Protein AF-A0A2V9G562-F1 (afdb_monomer)

Mean predicted aligned error: 8.91 Å

Radius of gyration: 19.76 Å; Cα contacts (8 Å, |Δi|>4): 258; chains: 1; bounding box: 47×53×52 Å

Foldseek 3Di:
DPDPQDDAQCPPPDPVRVVVCVVVVNDQVVCCVVPVDPCVCPPPWDWDFDDCVLLVDTDIQTQAQDPQPDGGPDQLLRSLVRDSADPLLSVLVNCQAPPADALPPPDDLLVVLVVQLPFFLLCCCCPRVNGDNSNQVVQQCVCCVPPVGGSRPHGSNLCVLSVHTNCNNNPRQFAADPRHDSNSNSSRHPDDDDGDGGDDDDDDDDDDDD

Nearest PDB structures (foldseek):
  7d9j-assembly1_A  TM=7.977E-01  e=1.331E-12  Pseudomonas aeruginosa PAO1
  7d9i-assembly2_B  TM=7.876E-01  e=1.678E-12  Pseudomonas aeruginosa PAO1
  7d9h-assembly2_B  TM=7.793E-01  e=2.667E-12  Pseudomonas aeruginosa PAO1
  7d9j-assembly2_B  TM=7.813E-01  e=5.342E-12  Pseudomonas aeruginosa PAO1
  7d9h-assembly1_A  TM=7.958E-01  e=2.023E-11  Pseudomonas aeruginosa PAO1

Structure (mmCIF, N/CA/C/O backbone):
data_AF-A0A2V9G562-F1
#
_entry.id   AF-A0A2V9G562-F1
#
loop_
_atom_site.group_PDB
_atom_site.id
_atom_site.type_symbol
_atom_site.label_atom_id
_atom_site.label_alt_id
_atom_site.label_comp_id
_atom_site.label_asym_id
_atom_site.label_entity_id
_atom_site.label_seq_id
_atom_site.pdbx_PDB_ins_code
_atom_site.Cartn_x
_atom_site.Cartn_y
_atom_site.Cartn_z
_atom_site.occupancy
_atom_site.B_iso_or_equiv
_atom_site.auth_seq_id
_atom_site.auth_comp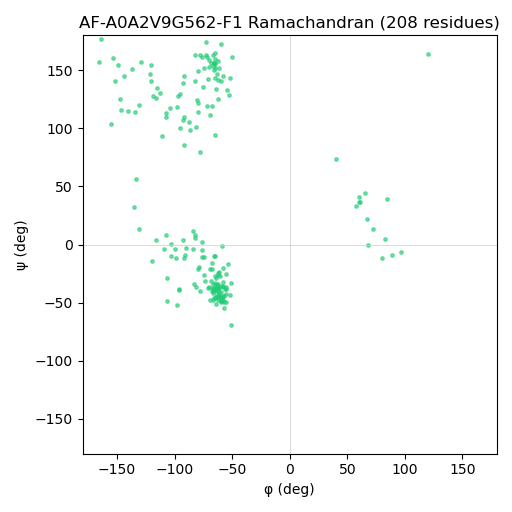_id
_atom_site.auth_asym_id
_atom_site.auth_atom_id
_atom_site.pdbx_PDB_model_num
ATOM 1 N N . ASN A 1 1 ? 10.091 -19.263 -5.115 1.00 38.28 1 ASN A N 1
ATOM 2 C CA . ASN A 1 1 ? 10.859 -18.224 -5.839 1.00 38.28 1 ASN A CA 1
ATOM 3 C C . ASN A 1 1 ? 12.327 -18.354 -5.464 1.00 38.28 1 ASN A C 1
ATOM 5 O O . ASN A 1 1 ? 12.658 -18.067 -4.327 1.00 38.28 1 ASN A O 1
ATOM 9 N N . GLY A 1 2 ? 13.173 -18.887 -6.352 1.00 25.38 2 GLY A N 1
ATOM 10 C CA . GLY A 1 2 ? 14.584 -19.209 -6.059 1.00 25.38 2 GLY A CA 1
ATOM 11 C C . GLY A 1 2 ? 15.556 -18.774 -7.162 1.00 25.38 2 GLY A C 1
ATOM 12 O O . GLY A 1 2 ? 16.533 -19.464 -7.423 1.00 25.38 2 GLY A O 1
ATOM 13 N N . GLY A 1 3 ? 15.250 -17.673 -7.852 1.00 38.25 3 GLY A N 1
ATOM 14 C CA . GLY A 1 3 ? 16.070 -17.068 -8.906 1.00 38.25 3 GLY A CA 1
ATOM 15 C C . GLY A 1 3 ? 15.621 -15.628 -9.181 1.00 38.25 3 GLY A C 1
ATOM 16 O O . GLY A 1 3 ? 14.649 -15.178 -8.573 1.00 38.25 3 GLY A O 1
ATOM 17 N N . THR A 1 4 ? 16.310 -14.916 -10.079 1.00 45.06 4 THR A N 1
ATOM 18 C CA . THR A 1 4 ? 15.956 -13.553 -10.514 1.00 45.06 4 THR A CA 1
ATOM 19 C C . THR A 1 4 ? 14.614 -13.580 -11.250 1.00 45.06 4 THR A C 1
ATOM 21 O O . THR A 1 4 ? 14.555 -13.889 -12.436 1.00 45.06 4 THR A O 1
ATOM 24 N N . VAL A 1 5 ? 13.522 -13.327 -10.522 1.00 51.00 5 VAL A N 1
ATOM 25 C CA . VAL A 1 5 ? 12.148 -13.315 -11.059 1.00 51.00 5 VAL A CA 1
ATOM 26 C C . VAL A 1 5 ? 11.930 -12.127 -12.000 1.00 51.00 5 VAL A C 1
ATOM 28 O O . VAL A 1 5 ? 11.048 -12.175 -12.847 1.00 51.00 5 VAL A O 1
ATOM 31 N N . SER A 1 6 ? 12.740 -11.075 -11.909 1.00 59.84 6 SER A N 1
ATOM 32 C CA . SER A 1 6 ? 12.606 -9.898 -12.762 1.00 59.84 6 SER A CA 1
ATOM 33 C C . SER A 1 6 ? 13.845 -9.007 -12.700 1.00 59.84 6 SER A C 1
ATOM 35 O O . SER A 1 6 ? 14.595 -9.033 -11.724 1.00 59.84 6 SER A O 1
ATOM 37 N N . ILE A 1 7 ? 14.057 -8.202 -13.744 1.00 67.06 7 ILE A N 1
ATOM 38 C CA . ILE A 1 7 ? 14.819 -6.957 -13.611 1.00 67.06 7 ILE A CA 1
ATOM 39 C C . ILE A 1 7 ? 13.827 -5.958 -13.025 1.00 67.06 7 ILE A C 1
ATOM 41 O O . ILE A 1 7 ? 12.805 -5.662 -13.637 1.00 67.06 7 ILE A O 1
ATOM 45 N N . GLU A 1 8 ? 14.046 -5.497 -11.805 1.00 64.69 8 GLU A N 1
ATOM 46 C CA . GLU A 1 8 ? 13.077 -4.634 -11.140 1.00 64.69 8 GLU A CA 1
ATOM 47 C C . GLU A 1 8 ? 13.440 -3.166 -11.336 1.00 64.69 8 GLU A C 1
ATOM 49 O O . GLU A 1 8 ? 14.578 -2.782 -11.067 1.00 64.69 8 GLU A O 1
ATOM 54 N N . SER A 1 9 ? 12.465 -2.361 -11.780 1.00 61.50 9 SER A N 1
ATOM 55 C CA . SER A 1 9 ? 12.556 -0.901 -11.895 1.00 61.50 9 SER A CA 1
ATOM 56 C C . SER A 1 9 ? 13.924 -0.428 -12.419 1.00 61.50 9 SER A C 1
ATOM 58 O O . SER A 1 9 ? 14.694 0.098 -11.628 1.00 61.50 9 SER A O 1
ATOM 60 N N . PRO A 1 10 ? 14.260 -0.593 -13.715 1.00 56.59 10 PRO A N 1
ATOM 61 C CA . PRO A 1 10 ? 15.528 -0.167 -14.310 1.00 56.59 10 PRO A CA 1
ATOM 62 C C . PRO A 1 10 ? 15.618 1.352 -14.506 1.00 56.59 10 PRO A C 1
ATOM 64 O O . PRO A 1 10 ? 16.685 1.893 -14.789 1.00 56.59 10 PRO A O 1
ATOM 67 N N . PHE A 1 11 ? 14.507 2.072 -14.334 1.00 61.25 11 PHE A N 1
ATOM 68 C CA . PHE A 1 11 ? 14.451 3.525 -14.491 1.00 61.25 11 PHE A CA 1
ATOM 69 C C . PHE A 1 11 ? 15.441 4.310 -13.595 1.00 61.25 11 PHE A C 1
ATOM 71 O O . PHE A 1 11 ? 16.141 5.174 -14.122 1.00 61.25 11 PHE A O 1
ATOM 78 N N . PRO A 1 12 ? 15.612 4.012 -12.291 1.00 63.25 12 PRO A N 1
ATOM 79 C CA . PRO A 1 12 ? 16.622 4.626 -11.442 1.00 63.25 12 PRO A CA 1
ATOM 80 C C . PRO A 1 12 ? 18.016 3.981 -11.575 1.00 63.25 12 PRO A C 1
ATOM 82 O O . PRO A 1 12 ? 18.893 4.304 -10.776 1.00 63.25 12 PRO A O 1
ATOM 85 N N . TYR A 1 13 ? 18.257 3.069 -12.530 1.00 72.75 13 TYR A N 1
ATOM 86 C CA . TYR A 1 13 ? 19.595 2.491 -12.708 1.00 72.75 13 TYR A CA 1
ATOM 87 C C . TYR A 1 13 ? 20.580 3.569 -13.154 1.00 72.75 13 TYR A C 1
ATOM 89 O O . TYR A 1 13 ? 20.237 4.461 -13.935 1.00 72.75 13 TYR A O 1
ATOM 97 N N . SER A 1 14 ? 21.815 3.468 -12.666 1.00 76.50 14 SER A N 1
ATOM 98 C CA . SER A 1 14 ? 22.897 4.340 -13.108 1.00 76.50 14 SER A CA 1
ATOM 99 C C . SER A 1 14 ? 23.219 4.107 -14.589 1.00 76.50 14 SER A C 1
ATOM 101 O O . SER A 1 14 ? 22.816 3.098 -15.180 1.00 76.50 14 SER A O 1
ATOM 103 N N . ALA A 1 15 ? 23.958 5.035 -15.202 1.00 79.25 15 ALA A N 1
ATOM 104 C CA . ALA A 1 15 ? 24.380 4.898 -16.594 1.00 79.25 15 ALA A CA 1
ATOM 105 C C . ALA A 1 15 ? 25.193 3.610 -16.813 1.00 79.25 15 ALA A C 1
ATOM 107 O O . ALA A 1 15 ? 25.011 2.928 -17.817 1.00 79.25 15 ALA A O 1
ATOM 108 N N . GLU A 1 16 ? 26.017 3.237 -15.836 1.00 82.69 16 GLU A N 1
ATOM 109 C CA . GLU A 1 16 ? 26.844 2.031 -15.845 1.00 82.69 16 GLU A CA 1
ATOM 110 C C . GLU A 1 16 ? 25.983 0.764 -15.803 1.00 82.69 16 GLU A C 1
ATOM 112 O O . GLU A 1 16 ? 26.167 -0.139 -16.616 1.00 82.69 16 GLU A O 1
ATOM 117 N N . ALA A 1 17 ? 24.996 0.708 -14.901 1.00 79.69 17 ALA A N 1
ATOM 118 C CA . ALA A 1 17 ? 24.098 -0.439 -14.790 1.00 79.69 17 ALA A CA 1
ATOM 119 C C . ALA A 1 17 ? 23.226 -0.614 -16.046 1.00 79.69 17 ALA A C 1
ATOM 121 O O . ALA A 1 17 ? 23.029 -1.740 -16.502 1.00 79.69 17 ALA A O 1
ATOM 122 N N . ARG A 1 18 ? 22.747 0.483 -16.652 1.00 77.12 18 ARG A N 1
ATOM 123 C CA . ARG A 1 18 ? 22.041 0.422 -17.946 1.00 77.12 18 ARG A CA 1
ATOM 124 C C . ARG A 1 18 ? 22.968 0.006 -19.088 1.00 77.12 18 ARG A C 1
ATOM 126 O O . ARG A 1 18 ? 22.558 -0.784 -19.930 1.00 77.12 18 ARG A O 1
ATOM 133 N N . GLY A 1 19 ? 24.205 0.505 -19.103 1.00 81.31 19 GLY A N 1
ATOM 134 C CA . GLY A 1 19 ? 25.219 0.129 -20.088 1.00 81.31 19 GLY A CA 1
ATOM 135 C C . GLY A 1 19 ? 25.493 -1.373 -20.083 1.00 81.31 19 GLY A C 1
ATOM 136 O O . GLY A 1 19 ? 25.478 -1.995 -21.142 1.00 81.31 19 GLY A O 1
ATOM 137 N N . LEU A 1 20 ? 25.624 -1.967 -18.893 1.00 85.06 20 LEU A N 1
ATOM 138 C CA . LEU A 1 20 ? 25.820 -3.408 -18.740 1.00 85.06 20 LEU A CA 1
ATOM 139 C C . LEU A 1 20 ? 24.640 -4.225 -19.289 1.00 85.06 20 LEU A C 1
ATOM 141 O O . LEU A 1 20 ? 24.858 -5.240 -19.946 1.00 85.06 20 LEU A O 1
ATOM 145 N N . LEU A 1 21 ? 23.393 -3.797 -19.056 1.00 82.88 21 LEU A N 1
ATOM 146 C CA . LEU A 1 21 ? 22.224 -4.477 -19.632 1.00 82.88 21 LEU A CA 1
ATOM 147 C C . LEU A 1 21 ? 22.278 -4.474 -21.165 1.00 82.88 21 LEU A C 1
ATOM 149 O O . LEU A 1 21 ? 22.102 -5.523 -21.782 1.00 82.88 21 LEU A O 1
ATOM 153 N N . THR A 1 22 ? 22.584 -3.321 -21.764 1.00 80.81 22 THR A N 1
ATOM 154 C CA . THR A 1 22 ? 22.720 -3.177 -23.219 1.00 80.81 22 THR A CA 1
ATOM 155 C C . THR A 1 22 ? 23.848 -4.047 -23.776 1.00 80.81 22 THR A C 1
ATOM 157 O O . THR A 1 22 ? 23.650 -4.724 -24.781 1.00 80.81 22 THR A O 1
ATOM 160 N N . GLU A 1 23 ? 25.013 -4.077 -23.121 1.00 86.56 23 GLU A N 1
ATOM 161 C CA . GLU A 1 23 ? 26.162 -4.896 -23.536 1.00 86.56 23 GLU A CA 1
ATOM 162 C C . GLU A 1 23 ? 25.844 -6.397 -23.504 1.00 86.56 23 GLU A C 1
ATOM 164 O O . GLU A 1 23 ? 26.234 -7.144 -24.401 1.00 86.56 23 GLU A O 1
ATOM 169 N N . LEU A 1 24 ? 25.061 -6.835 -22.516 1.00 87.50 24 LEU A N 1
ATOM 170 C CA . LEU A 1 24 ? 24.577 -8.212 -22.413 1.00 87.50 24 LEU A CA 1
ATOM 171 C C . LEU A 1 24 ? 23.426 -8.531 -23.388 1.00 87.50 24 LEU A C 1
ATOM 173 O O . LEU A 1 24 ? 22.901 -9.646 -23.365 1.00 87.50 24 LEU A O 1
ATOM 177 N N . GLY A 1 25 ? 23.013 -7.577 -24.231 1.00 83.94 25 GLY A N 1
ATOM 178 C CA . GLY A 1 25 ? 21.888 -7.729 -25.156 1.00 83.94 25 GLY A CA 1
ATOM 179 C C . GLY A 1 25 ? 20.535 -7.852 -24.450 1.00 83.94 25 GLY A C 1
ATOM 180 O O . GLY A 1 25 ? 19.587 -8.411 -25.005 1.00 83.94 25 GLY A O 1
ATOM 181 N N . ILE A 1 26 ? 20.444 -7.377 -23.206 1.00 80.56 26 ILE A N 1
ATOM 182 C CA . ILE A 1 26 ? 19.215 -7.376 -22.424 1.00 80.56 26 ILE A CA 1
ATOM 183 C C . ILE A 1 26 ? 18.462 -6.092 -22.751 1.00 80.56 26 ILE A C 1
ATOM 185 O O . ILE A 1 26 ? 18.812 -5.009 -22.289 1.00 80.56 26 ILE A O 1
ATOM 189 N N . GLU A 1 27 ? 17.396 -6.237 -23.532 1.00 77.25 27 GLU A N 1
ATOM 190 C CA . GLU A 1 27 ? 16.493 -5.153 -23.912 1.00 77.25 27 GLU A CA 1
ATOM 191 C C . GLU A 1 27 ? 15.134 -5.376 -23.233 1.00 77.25 27 GLU A C 1
ATOM 193 O O . GLU A 1 27 ? 14.297 -6.118 -23.759 1.00 77.25 27 GLU A O 1
ATOM 198 N N . PRO A 1 28 ? 14.891 -4.780 -22.051 1.00 71.69 28 PRO A N 1
ATOM 199 C CA . PRO A 1 28 ? 13.768 -5.186 -21.214 1.00 71.69 28 PRO A CA 1
ATOM 200 C C . PRO A 1 28 ? 12.391 -4.953 -21.868 1.00 71.69 28 PRO A C 1
ATOM 202 O O . PRO A 1 28 ? 11.516 -5.807 -21.748 1.00 71.69 28 PRO A O 1
ATOM 205 N N . ALA A 1 29 ? 12.230 -3.877 -22.650 1.00 71.00 29 ALA A N 1
ATOM 206 C CA . ALA A 1 29 ? 11.000 -3.599 -23.404 1.00 71.00 29 ALA A CA 1
ATOM 207 C C . ALA A 1 29 ? 10.697 -4.663 -24.480 1.00 71.00 29 ALA A C 1
ATOM 209 O O . ALA A 1 29 ? 9.557 -5.096 -24.633 1.00 71.00 29 ALA A O 1
ATOM 210 N N . LYS A 1 30 ? 11.720 -5.158 -25.194 1.00 74.62 30 LYS A N 1
ATOM 211 C CA . LYS A 1 30 ? 11.543 -6.245 -26.177 1.00 74.62 30 LYS A CA 1
ATOM 212 C C . LYS A 1 30 ? 11.198 -7.573 -25.509 1.00 74.62 30 LYS A C 1
ATOM 214 O O . LYS A 1 30 ? 10.531 -8.418 -26.102 1.00 74.62 30 LYS A O 1
ATOM 219 N N . PHE A 1 31 ? 11.691 -7.795 -24.292 1.00 74.12 31 PHE A N 1
ATOM 220 C CA . PHE A 1 31 ? 11.357 -8.993 -23.530 1.00 74.12 31 PHE A CA 1
ATOM 221 C C . PHE A 1 31 ? 9.908 -8.966 -23.040 1.00 74.12 31 PHE A C 1
ATOM 223 O O . PHE A 1 31 ? 9.270 -10.013 -23.079 1.00 74.12 31 PHE A O 1
ATOM 230 N N . GLU A 1 32 ? 9.385 -7.803 -22.645 1.00 68.12 32 GLU A N 1
ATOM 231 C CA . GLU A 1 32 ? 7.964 -7.624 -22.313 1.00 68.12 32 GLU A CA 1
ATOM 232 C C . GLU A 1 32 ? 7.078 -8.015 -23.500 1.00 68.12 32 GLU A C 1
ATOM 234 O O . GLU A 1 32 ? 6.284 -8.944 -23.385 1.00 68.12 32 GLU A O 1
ATOM 239 N N . GLU A 1 33 ? 7.303 -7.425 -24.679 1.00 73.19 33 GLU A N 1
ATOM 240 C CA . GLU A 1 33 ? 6.521 -7.741 -25.885 1.00 73.19 33 GLU A CA 1
ATOM 241 C C . GLU A 1 33 ? 6.541 -9.240 -26.231 1.00 73.19 33 GLU A C 1
ATOM 243 O O . GLU A 1 33 ? 5.541 -9.812 -26.671 1.00 73.19 33 GLU A O 1
ATOM 248 N N . LYS A 1 34 ? 7.689 -9.895 -26.035 1.00 78.88 34 LYS A N 1
ATOM 249 C CA . LYS A 1 34 ? 7.886 -11.289 -26.436 1.00 78.88 34 LYS A CA 1
ATOM 250 C C . LYS A 1 34 ? 7.367 -12.309 -25.422 1.00 78.88 34 LYS A C 1
ATOM 252 O O . LYS A 1 34 ? 6.971 -13.401 -25.833 1.00 78.88 34 LYS A O 1
ATOM 257 N N . TYR A 1 35 ? 7.453 -12.012 -24.127 1.00 75.94 35 TYR A N 1
ATOM 258 C CA . TYR A 1 35 ? 7.250 -13.002 -23.064 1.00 75.94 35 TYR A CA 1
ATOM 259 C C . TYR A 1 35 ? 6.093 -12.678 -22.111 1.00 75.94 35 TYR A C 1
ATOM 261 O O . TYR A 1 35 ? 5.672 -13.587 -21.396 1.00 75.94 35 TYR A O 1
ATOM 269 N N . ASP A 1 36 ? 5.547 -11.456 -22.108 1.00 72.19 36 ASP A N 1
ATOM 270 C CA . ASP A 1 36 ? 4.348 -11.129 -21.327 1.00 72.19 36 ASP A CA 1
ATOM 271 C C . ASP A 1 36 ? 3.079 -11.649 -22.026 1.00 72.19 36 ASP A C 1
ATOM 273 O O . ASP A 1 36 ? 2.354 -10.935 -22.721 1.00 72.19 36 ASP A O 1
ATOM 277 N N . ASP A 1 37 ? 2.812 -12.949 -21.875 1.00 76.88 37 ASP A N 1
ATOM 278 C CA . ASP A 1 37 ? 1.580 -13.556 -22.374 1.00 76.88 37 ASP A CA 1
ATOM 279 C C . ASP A 1 37 ? 0.486 -13.559 -21.304 1.00 76.88 37 ASP A C 1
ATOM 281 O O . ASP A 1 37 ? 0.240 -14.558 -20.627 1.00 76.88 37 ASP A O 1
ATOM 285 N N . SER A 1 38 ? -0.260 -12.458 -21.208 1.00 71.56 38 SER A N 1
ATOM 286 C CA . SER A 1 38 ? -1.429 -12.353 -20.320 1.00 71.56 38 SER A CA 1
ATOM 287 C C . SER A 1 38 ? -2.485 -13.462 -20.511 1.00 71.56 38 SER A C 1
ATOM 289 O O . SER A 1 38 ? -3.315 -13.683 -19.621 1.00 71.56 38 SER A O 1
ATOM 291 N N . LYS A 1 39 ? -2.468 -14.210 -21.630 1.00 78.88 39 LYS A N 1
ATOM 292 C CA . LYS A 1 39 ? -3.391 -15.333 -21.869 1.00 78.88 39 LYS A CA 1
ATOM 293 C C . LYS A 1 39 ? -3.144 -16.504 -2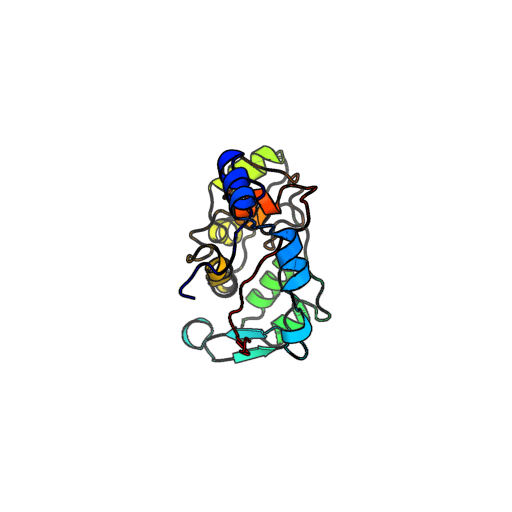0.925 1.00 78.88 39 LYS A C 1
ATOM 295 O O . LYS A 1 39 ? -4.081 -17.274 -20.717 1.00 78.88 39 LYS A O 1
ATOM 300 N N . VAL A 1 40 ? -1.958 -16.632 -20.322 1.00 82.12 40 VAL A N 1
ATOM 301 C CA . VAL A 1 40 ? -1.697 -17.683 -19.317 1.00 82.12 40 VAL A CA 1
ATOM 302 C C . VAL A 1 40 ? -2.610 -17.548 -18.095 1.00 82.12 40 VAL A C 1
ATOM 304 O O . VAL A 1 40 ? -2.923 -18.537 -17.440 1.00 82.12 40 VAL A O 1
ATOM 307 N N . TYR A 1 41 ? -3.121 -16.340 -17.840 1.00 77.06 41 TYR A N 1
ATOM 308 C CA . TYR A 1 41 ? -4.057 -16.047 -16.756 1.00 77.06 41 TYR A CA 1
ATOM 309 C C . TYR A 1 41 ? -5.533 -16.129 -17.184 1.00 77.06 41 TYR A C 1
ATOM 311 O O . TYR A 1 41 ? -6.436 -15.842 -16.392 1.00 77.06 41 TYR A O 1
ATOM 319 N N . LYS A 1 42 ? -5.822 -16.520 -18.434 1.00 80.75 42 LYS A N 1
ATOM 320 C CA . LYS A 1 42 ? -7.190 -16.568 -18.965 1.00 80.75 42 LYS A CA 1
ATOM 321 C C . LYS A 1 42 ? -8.048 -17.559 -18.174 1.00 80.75 42 LYS A C 1
ATOM 323 O O . LYS A 1 42 ? -7.736 -18.739 -18.073 1.00 80.75 42 LYS A O 1
ATOM 328 N N . GLY A 1 43 ? -9.177 -17.072 -17.661 1.00 81.56 43 GLY A N 1
ATOM 329 C CA . GLY A 1 43 ? -10.124 -17.865 -16.870 1.00 81.56 43 GLY A CA 1
ATOM 330 C C . GLY A 1 43 ? -9.836 -17.878 -15.366 1.00 81.56 43 GLY A C 1
ATOM 331 O O . GLY A 1 43 ? -10.696 -18.314 -14.601 1.00 81.56 43 GLY A O 1
ATOM 332 N N . LEU A 1 44 ? -8.688 -17.349 -14.926 1.00 82.31 44 LEU A N 1
ATOM 333 C CA . LEU A 1 44 ? -8.399 -17.153 -13.509 1.00 82.31 44 LEU A CA 1
ATOM 334 C C . LEU A 1 44 ? -9.090 -15.890 -12.981 1.00 82.31 44 LEU A C 1
ATOM 336 O O . LEU A 1 44 ? -9.307 -14.915 -13.702 1.00 82.31 44 LEU A O 1
ATOM 340 N N . LYS A 1 45 ? -9.448 -15.921 -11.696 1.00 81.12 45 LYS A N 1
ATOM 341 C CA . LYS A 1 45 ? -10.039 -14.793 -10.969 1.00 81.12 45 LYS A CA 1
ATOM 342 C C . LYS A 1 45 ? -9.153 -14.444 -9.782 1.00 81.12 45 LYS A C 1
ATOM 344 O O . LYS A 1 45 ? -8.579 -15.335 -9.162 1.00 81.12 45 LYS A O 1
ATOM 349 N N . SER A 1 46 ? -9.093 -13.159 -9.439 1.00 82.81 46 SER A N 1
ATOM 350 C CA . SER A 1 46 ? -8.520 -12.712 -8.168 1.00 82.81 46 SER A CA 1
ATOM 351 C C . SER A 1 46 ? -9.265 -13.367 -7.003 1.00 82.81 46 SER A C 1
ATOM 353 O O . SER A 1 46 ? -10.479 -13.578 -7.070 1.00 82.81 46 SER A O 1
ATOM 355 N N . ALA A 1 47 ? -8.560 -13.676 -5.923 1.00 87.69 47 ALA A N 1
ATOM 356 C CA . ALA A 1 47 ? -9.172 -14.168 -4.699 1.00 87.69 47 ALA A CA 1
ATOM 357 C C . ALA A 1 47 ? -8.355 -13.738 -3.482 1.00 87.69 47 ALA A C 1
ATOM 359 O O . ALA A 1 47 ? -7.152 -13.507 -3.583 1.00 87.69 47 ALA A O 1
ATOM 360 N N . TYR A 1 48 ? -9.029 -13.649 -2.340 1.00 91.19 48 TYR A N 1
ATOM 361 C CA . TYR A 1 48 ? -8.414 -13.423 -1.038 1.00 91.19 48 TYR A CA 1
ATOM 362 C C . TYR A 1 48 ? -8.673 -14.652 -0.181 1.00 91.19 48 TYR A C 1
ATOM 364 O O . TYR A 1 48 ? -9.822 -15.080 -0.038 1.00 91.19 48 TYR A O 1
ATOM 372 N N . PHE A 1 49 ? -7.603 -15.222 0.361 1.00 94.06 49 PHE A N 1
ATOM 373 C CA . PHE A 1 49 ? -7.690 -16.291 1.340 1.00 94.06 49 PHE A CA 1
ATOM 374 C C . PHE A 1 49 ? -7.556 -15.699 2.741 1.00 94.06 49 PHE A C 1
ATOM 376 O O . PHE A 1 49 ? -6.625 -14.944 3.011 1.00 94.06 49 PHE A O 1
ATOM 383 N N . PHE A 1 50 ? -8.513 -16.033 3.594 1.00 96.31 50 PHE A N 1
ATOM 384 C CA . PHE A 1 50 ? -8.549 -15.696 5.005 1.00 96.31 50 PHE A CA 1
ATOM 385 C C . PHE A 1 50 ? -8.261 -16.989 5.758 1.00 96.31 50 PHE A C 1
ATOM 387 O O . PHE A 1 50 ? -9.083 -17.900 5.707 1.00 96.31 50 PHE A O 1
ATOM 394 N N . ASP A 1 51 ? -7.089 -17.094 6.374 1.00 97.44 51 ASP A N 1
ATOM 395 C CA . ASP A 1 51 ? -6.708 -18.236 7.202 1.00 97.44 51 ASP A CA 1
ATOM 396 C C . ASP A 1 51 ? -7.427 -18.216 8.556 1.00 97.44 51 ASP A C 1
ATOM 398 O O . ASP A 1 51 ? -7.784 -17.160 9.098 1.00 97.44 51 ASP A O 1
ATOM 402 N N . LYS A 1 52 ? -7.635 -19.402 9.124 1.00 97.44 52 LYS A N 1
ATOM 403 C CA . LYS A 1 52 ? -8.283 -19.560 10.424 1.00 97.44 52 LYS A CA 1
ATOM 404 C C . LYS A 1 52 ? -7.513 -18.897 11.566 1.00 97.44 52 LYS A C 1
ATOM 406 O O . LYS A 1 52 ? -8.147 -18.353 12.469 1.00 97.44 52 LYS A O 1
ATOM 411 N N . GLU A 1 53 ? -6.187 -18.942 11.550 1.00 97.31 53 GLU A N 1
ATOM 412 C CA . GLU A 1 53 ? -5.326 -18.423 12.615 1.00 97.31 53 GLU A CA 1
ATOM 413 C C . GLU A 1 53 ? -5.479 -16.906 12.787 1.00 97.31 53 GLU A C 1
ATOM 415 O O . GLU A 1 53 ? -5.482 -16.403 13.911 1.00 97.31 53 GLU A O 1
ATOM 420 N N . THR A 1 54 ? -5.660 -16.189 11.680 1.00 96.31 54 THR A N 1
ATOM 421 C CA . THR A 1 54 ? -5.753 -14.728 11.649 1.00 96.31 54 THR A CA 1
ATOM 422 C C . THR A 1 54 ? -7.199 -14.237 11.663 1.00 96.31 54 THR A C 1
ATOM 424 O O . THR A 1 54 ? -7.512 -13.238 12.313 1.00 96.31 54 THR A O 1
ATOM 427 N N . PHE A 1 55 ? -8.098 -14.927 10.954 1.00 96.38 55 PHE A N 1
ATOM 428 C CA . PHE A 1 55 ? -9.462 -14.453 10.688 1.00 96.38 55 PHE A CA 1
ATOM 429 C C . PHE A 1 55 ? -10.558 -15.329 11.308 1.00 96.38 55 PHE A C 1
ATOM 431 O O . PHE A 1 55 ? -11.745 -15.082 11.096 1.00 96.38 55 PHE A O 1
ATOM 438 N N . GLY A 1 56 ? -10.186 -16.357 12.073 1.00 95.62 56 GLY A N 1
ATOM 439 C CA . GLY A 1 56 ? -11.105 -17.235 12.801 1.00 95.62 56 GLY A CA 1
ATOM 440 C C . GLY A 1 56 ? -11.768 -18.328 11.956 1.00 95.62 56 GLY A C 1
ATOM 441 O O . GLY A 1 56 ? -12.354 -19.255 12.516 1.00 95.62 56 GLY A O 1
ATOM 442 N N . THR A 1 57 ? -11.671 -18.270 10.626 1.00 96.25 57 THR A N 1
ATOM 443 C CA . THR A 1 57 ? -12.165 -19.312 9.717 1.00 96.25 57 THR A CA 1
ATOM 444 C C . THR A 1 57 ? -11.363 -19.329 8.428 1.00 96.25 57 THR A C 1
ATOM 446 O O . THR A 1 57 ? -11.098 -18.271 7.865 1.00 96.25 57 THR A O 1
ATOM 449 N N . ASP A 1 58 ? -11.088 -20.527 7.913 1.00 97.94 58 ASP A N 1
ATOM 450 C CA . ASP A 1 58 ? -10.579 -20.683 6.554 1.00 97.94 58 ASP A CA 1
ATOM 451 C C . ASP A 1 58 ? -11.671 -20.283 5.562 1.00 97.94 58 ASP A C 1
ATOM 453 O O . ASP A 1 58 ? -12.769 -20.852 5.549 1.00 97.94 58 ASP A O 1
ATOM 457 N N . ARG A 1 59 ? -11.403 -19.264 4.747 1.00 96.88 59 ARG A N 1
ATOM 458 C CA . ARG A 1 59 ? -12.337 -18.800 3.720 1.00 96.88 59 ARG A CA 1
ATOM 459 C C . ARG A 1 59 ? -11.597 -18.257 2.510 1.00 96.88 59 ARG A C 1
ATOM 461 O O . ARG A 1 59 ? -10.829 -17.310 2.611 1.00 96.88 59 ARG A O 1
ATOM 468 N N . LEU A 1 60 ? -11.912 -18.795 1.335 1.00 95.31 60 LEU A N 1
ATOM 469 C CA . LEU A 1 60 ? -11.495 -18.231 0.054 1.00 95.31 60 LEU A CA 1
ATOM 470 C C . LEU A 1 60 ? -12.632 -17.386 -0.531 1.00 95.31 60 LEU A C 1
ATOM 472 O O . LEU A 1 60 ? -13.703 -17.911 -0.833 1.00 95.31 60 LEU A O 1
ATOM 476 N N . VAL A 1 61 ? -12.406 -16.085 -0.717 1.00 94.00 61 VAL A N 1
ATOM 477 C CA . VAL A 1 61 ? -13.367 -15.173 -1.354 1.00 94.00 61 VAL A CA 1
ATOM 478 C C . VAL A 1 61 ? -12.868 -14.810 -2.747 1.00 94.00 61 VAL A C 1
ATOM 480 O O . VAL A 1 61 ? -11.847 -14.143 -2.901 1.00 94.00 61 VAL A O 1
ATOM 483 N N . ILE A 1 62 ? -13.592 -15.261 -3.770 1.00 90.19 62 ILE A N 1
ATOM 484 C CA . ILE A 1 62 ? -13.236 -15.097 -5.186 1.00 90.19 62 ILE A CA 1
ATOM 485 C C . ILE A 1 62 ? -13.869 -13.816 -5.750 1.00 90.19 62 ILE A C 1
ATOM 487 O O . ILE A 1 62 ? -15.006 -13.477 -5.424 1.00 90.19 62 ILE A O 1
ATOM 491 N N . GLY A 1 63 ? -13.162 -13.148 -6.660 1.00 81.19 63 GLY A N 1
ATOM 492 C CA . GLY A 1 63 ? -13.639 -11.974 -7.388 1.00 81.19 63 GLY A CA 1
ATOM 493 C C . GLY A 1 63 ? -13.455 -10.671 -6.618 1.00 81.19 63 GLY A C 1
ATOM 494 O O . GLY A 1 63 ? -14.343 -9.823 -6.644 1.00 81.19 63 GLY A O 1
ATOM 495 N N . GLY A 1 64 ? -12.329 -10.528 -5.915 1.00 78.94 64 GLY A N 1
ATOM 496 C CA . GLY A 1 64 ? -11.972 -9.264 -5.272 1.00 78.94 64 GLY A CA 1
ATOM 497 C C . GLY A 1 64 ? -11.727 -8.145 -6.291 1.00 78.94 64 GLY A C 1
ATOM 498 O O . GLY A 1 64 ? -11.316 -8.445 -7.421 1.00 78.94 64 GLY A O 1
ATOM 499 N N . PRO A 1 65 ? -11.949 -6.869 -5.914 1.00 73.62 65 PRO A N 1
ATOM 500 C CA . PRO A 1 65 ? -11.624 -5.720 -6.755 1.00 73.62 65 PRO A CA 1
ATOM 501 C C . PRO A 1 65 ? -10.174 -5.818 -7.231 1.00 73.62 65 PRO A C 1
ATOM 503 O O . PRO A 1 65 ? -9.314 -6.336 -6.513 1.00 73.62 65 PRO A O 1
ATOM 506 N N . ALA A 1 66 ? -9.908 -5.404 -8.470 1.00 61.97 66 ALA A N 1
ATOM 507 C CA . ALA A 1 66 ? -8.631 -5.722 -9.087 1.00 61.97 66 ALA A CA 1
ATOM 508 C C . ALA A 1 66 ? -7.453 -5.088 -8.313 1.00 61.97 66 ALA A C 1
ATOM 510 O O . ALA A 1 66 ? -7.554 -3.962 -7.813 1.00 61.97 66 ALA A O 1
ATOM 511 N N . PRO A 1 67 ? -6.324 -5.808 -8.193 1.00 53.31 67 PRO A N 1
ATOM 512 C CA . PRO A 1 67 ? -5.129 -5.263 -7.571 1.00 53.31 67 PRO A CA 1
ATOM 513 C C . PRO A 1 67 ? -4.570 -4.090 -8.399 1.00 53.31 67 PRO A C 1
ATOM 515 O O . PRO A 1 67 ? -4.857 -3.947 -9.589 1.00 53.31 67 PRO A O 1
ATOM 518 N N . PHE A 1 68 ? -3.760 -3.243 -7.758 1.00 53.31 68 PHE A N 1
ATOM 519 C CA . PHE A 1 68 ? -3.024 -2.137 -8.397 1.00 53.31 68 PHE A CA 1
ATOM 520 C C . PHE A 1 68 ? -3.881 -1.062 -9.090 1.00 53.31 68 PHE A C 1
ATOM 522 O O . PHE A 1 68 ? -3.497 -0.516 -10.122 1.00 53.31 68 PHE A O 1
ATOM 529 N N . GLY A 1 69 ? -5.041 -0.721 -8.522 1.00 45.50 69 GLY A N 1
ATOM 530 C CA . GLY A 1 69 ? -5.829 0.428 -8.985 1.00 45.50 69 GLY A CA 1
ATOM 531 C C . GLY A 1 69 ? -6.529 0.223 -10.331 1.00 45.50 69 GLY A C 1
ATOM 532 O O . GLY A 1 69 ? -7.021 1.190 -10.906 1.00 45.50 69 GLY A O 1
ATOM 533 N N . LYS A 1 70 ? -6.605 -1.015 -10.837 1.00 49.09 70 LYS A N 1
ATOM 534 C CA . LYS A 1 70 ? -7.524 -1.357 -11.927 1.00 49.09 70 LYS A CA 1
ATOM 535 C C . LYS A 1 70 ? -8.944 -1.443 -11.357 1.00 49.09 70 LYS A C 1
ATOM 537 O O . LYS A 1 70 ? -9.158 -2.024 -10.295 1.00 49.09 70 LYS A O 1
ATOM 542 N N . GLN A 1 71 ? -9.928 -0.872 -12.049 1.00 48.91 71 GLN A N 1
ATOM 543 C CA . GLN A 1 71 ? -11.330 -1.045 -11.670 1.00 48.91 71 GLN A CA 1
ATOM 544 C C . GLN A 1 71 ? -11.730 -2.502 -11.948 1.00 48.91 71 GLN A C 1
ATOM 546 O O . GLN A 1 71 ? -11.779 -2.936 -13.098 1.00 48.91 71 GLN A O 1
ATOM 551 N N . GLY A 1 72 ? -11.979 -3.278 -10.892 1.00 60.16 72 GLY A N 1
ATOM 552 C CA . GLY A 1 72 ? -12.695 -4.545 -11.023 1.00 60.16 72 GLY A CA 1
ATOM 553 C C . GLY A 1 72 ? -14.180 -4.290 -11.289 1.00 60.16 72 GLY A C 1
ATOM 554 O O . GLY A 1 72 ? -14.689 -3.204 -11.027 1.00 60.16 72 GLY A O 1
ATOM 555 N N . THR A 1 73 ? -14.903 -5.301 -11.766 1.00 65.62 73 THR A N 1
ATOM 556 C CA . THR A 1 73 ? -16.365 -5.215 -11.948 1.00 65.62 73 THR A CA 1
ATOM 557 C C . THR A 1 73 ? -17.145 -5.329 -10.633 1.00 65.62 73 THR A C 1
ATOM 559 O O . THR A 1 73 ? -18.366 -5.231 -10.640 1.00 65.62 73 THR A O 1
ATOM 562 N N . VAL A 1 74 ? -16.459 -5.591 -9.516 1.00 78.12 74 VAL A N 1
ATOM 563 C CA . VAL A 1 74 ? -17.041 -5.793 -8.182 1.00 78.12 74 VAL A CA 1
ATOM 564 C C . VAL A 1 74 ? -16.622 -4.628 -7.290 1.00 78.12 74 VAL A C 1
ATOM 566 O O . VAL A 1 74 ? -15.436 -4.293 -7.247 1.00 78.12 74 VAL A O 1
ATOM 569 N N . SER A 1 75 ? -17.582 -4.015 -6.593 1.00 85.88 75 SER A N 1
ATOM 570 C CA . SER A 1 75 ? -17.308 -2.953 -5.615 1.00 85.88 75 SER A CA 1
ATOM 571 C C . SER A 1 75 ? -16.575 -3.508 -4.386 1.00 85.88 75 SER A C 1
ATOM 573 O O . SER A 1 75 ? -16.683 -4.702 -4.080 1.00 85.88 75 SER A O 1
ATOM 575 N N . TRP A 1 76 ? -15.840 -2.665 -3.646 1.00 89.81 76 TRP A N 1
ATOM 576 C CA . TRP A 1 76 ? -15.217 -3.130 -2.400 1.00 89.81 76 TRP A CA 1
ATOM 577 C C . TRP A 1 76 ? -16.273 -3.575 -1.396 1.00 89.81 76 TRP A C 1
ATOM 579 O O . TRP A 1 76 ? -16.105 -4.616 -0.766 1.00 89.81 76 TRP A O 1
ATOM 589 N N . SER A 1 77 ? -17.383 -2.846 -1.309 1.00 90.19 77 SER A N 1
ATOM 590 C CA . SER A 1 77 ? -18.495 -3.173 -0.415 1.00 90.19 77 SER A CA 1
ATOM 591 C C . SER A 1 77 ? -19.089 -4.566 -0.691 1.00 90.19 77 SER A C 1
ATOM 593 O O . SER A 1 77 ? -19.193 -5.376 0.232 1.00 90.19 77 SER A O 1
ATOM 595 N N . ASP A 1 78 ? -19.391 -4.900 -1.952 1.00 90.31 78 ASP A N 1
ATOM 596 C CA . ASP A 1 78 ? -19.970 -6.207 -2.320 1.00 90.31 78 ASP A CA 1
ATOM 597 C C . ASP A 1 78 ? -19.002 -7.370 -2.091 1.00 90.31 78 ASP A C 1
ATOM 599 O O . ASP A 1 78 ? -19.405 -8.495 -1.776 1.00 90.31 78 ASP A O 1
ATOM 603 N N . PHE A 1 79 ? -17.708 -7.123 -2.293 1.00 92.38 79 PHE A N 1
ATOM 604 C CA . PHE A 1 79 ? -16.674 -8.108 -2.013 1.00 92.38 79 PHE A CA 1
ATOM 605 C C . PHE A 1 79 ? -16.534 -8.345 -0.506 1.00 92.38 79 PHE A C 1
ATOM 607 O O . PHE A 1 79 ? -16.536 -9.495 -0.061 1.00 92.38 79 PHE A O 1
ATOM 614 N N . LEU A 1 80 ? -16.456 -7.270 0.282 1.00 94.69 80 LEU A N 1
ATOM 615 C CA . LEU A 1 80 ? -16.230 -7.330 1.724 1.00 94.69 80 LEU A CA 1
ATOM 616 C C . LEU A 1 80 ? -17.385 -8.002 2.464 1.00 94.69 80 LEU A C 1
ATOM 618 O O . LEU A 1 80 ? -17.122 -8.767 3.390 1.00 94.69 80 LEU A O 1
ATOM 622 N N . ALA A 1 81 ? -18.622 -7.845 1.989 1.00 94.81 81 ALA A N 1
ATOM 623 C CA . ALA A 1 81 ? -19.794 -8.535 2.530 1.00 94.81 81 ALA A CA 1
ATOM 624 C C . ALA A 1 81 ? -19.683 -10.077 2.508 1.00 94.81 81 ALA A C 1
ATOM 626 O O . ALA A 1 81 ? -20.378 -10.764 3.252 1.00 94.81 81 ALA A O 1
ATOM 627 N N . LYS A 1 82 ? -18.804 -10.645 1.669 1.00 94.88 82 LYS A N 1
ATOM 628 C CA . LYS A 1 82 ? -18.568 -12.100 1.565 1.00 94.88 82 LYS A CA 1
ATOM 629 C C . LYS A 1 82 ? -17.429 -12.586 2.475 1.00 94.88 82 LYS A C 1
ATOM 631 O O . LYS A 1 82 ? -17.234 -13.794 2.650 1.00 94.88 82 LYS A O 1
ATOM 636 N N . THR A 1 83 ? -16.653 -11.665 3.039 1.00 96.38 83 THR A N 1
ATOM 637 C CA . THR A 1 83 ? -15.479 -11.962 3.874 1.00 96.38 83 THR A CA 1
ATOM 638 C C . THR A 1 83 ? -15.886 -12.384 5.290 1.00 96.38 83 THR A C 1
ATOM 640 O O . THR A 1 83 ? -17.030 -12.167 5.689 1.00 96.38 83 THR A O 1
ATOM 643 N N . PRO A 1 84 ? -14.992 -13.020 6.071 1.00 96.94 84 PRO A N 1
ATOM 644 C CA . PRO A 1 84 ? -15.274 -13.346 7.469 1.00 96.94 84 PRO A CA 1
ATOM 645 C C . PRO A 1 84 ? -15.025 -12.162 8.423 1.00 96.94 84 PRO A C 1
ATOM 647 O O . PRO A 1 84 ? -15.095 -12.324 9.637 1.00 96.94 84 PRO A O 1
ATOM 650 N N . LEU A 1 85 ? -14.706 -10.977 7.892 1.00 97.31 85 LEU A N 1
ATOM 651 C CA . LEU A 1 85 ? -14.398 -9.784 8.678 1.00 97.31 85 LEU A CA 1
ATOM 652 C C . LEU A 1 85 ? -15.656 -9.237 9.363 1.00 97.31 85 LEU A C 1
ATOM 654 O O . LEU A 1 85 ? -16.761 -9.380 8.842 1.00 97.31 85 LEU A O 1
ATOM 658 N N . SER A 1 86 ? -15.493 -8.551 10.496 1.00 97.50 86 SER A N 1
ATOM 659 C CA . SER A 1 86 ? -16.609 -7.858 11.149 1.00 97.50 86 SER A CA 1
ATOM 660 C C . SER A 1 86 ? -17.114 -6.688 10.301 1.00 97.50 86 SER A C 1
ATOM 662 O O . SER A 1 86 ? -16.349 -6.077 9.554 1.00 97.50 86 SER A O 1
ATOM 664 N N . GLU A 1 87 ? -18.389 -6.319 10.450 1.00 97.44 87 GLU A N 1
ATOM 665 C CA . GLU A 1 87 ? -18.990 -5.218 9.682 1.00 97.44 87 GLU A CA 1
ATOM 666 C C . GLU A 1 87 ? -18.218 -3.898 9.814 1.00 97.44 87 GLU A C 1
ATOM 668 O O . GLU A 1 87 ? -18.092 -3.150 8.847 1.00 97.44 87 GLU A O 1
ATOM 673 N N . THR A 1 88 ? -17.675 -3.604 10.999 1.00 97.50 88 THR A N 1
ATOM 674 C CA . THR A 1 88 ? -16.851 -2.409 11.226 1.00 97.50 88 THR A CA 1
ATOM 675 C C . THR A 1 88 ? -15.575 -2.446 10.389 1.00 97.50 88 THR A C 1
ATOM 677 O O . THR A 1 88 ? -15.244 -1.463 9.735 1.00 97.50 88 THR A O 1
ATOM 680 N N . VAL A 1 89 ? -14.882 -3.588 10.358 1.00 98.00 89 VAL A N 1
ATOM 681 C CA . VAL A 1 89 ? -13.654 -3.759 9.567 1.00 98.00 89 VAL A CA 1
ATOM 682 C C . VAL A 1 89 ? -13.960 -3.696 8.069 1.00 98.00 89 VAL A C 1
ATOM 684 O O . VAL A 1 89 ? -13.220 -3.061 7.322 1.00 98.00 89 VAL A O 1
ATOM 687 N N . GLN A 1 90 ? -15.068 -4.296 7.626 1.00 97.44 90 GLN A N 1
ATOM 688 C CA . GLN A 1 90 ? -15.524 -4.202 6.237 1.00 97.44 90 GLN A CA 1
ATOM 689 C C . GLN A 1 90 ? -15.768 -2.740 5.826 1.00 97.44 90 GLN A C 1
ATOM 691 O O . GLN A 1 90 ? -15.260 -2.297 4.797 1.00 97.44 90 GLN A O 1
ATOM 696 N N . LYS A 1 91 ? -16.483 -1.956 6.644 1.00 97.00 91 LYS A N 1
ATOM 697 C CA . LYS A 1 91 ? -16.749 -0.534 6.360 1.00 97.00 91 LYS A CA 1
ATOM 698 C C . LYS A 1 91 ? -15.464 0.287 6.270 1.00 97.00 91 LYS A C 1
ATOM 700 O O . LYS A 1 91 ? -15.314 1.065 5.331 1.00 97.00 91 LYS A O 1
ATOM 705 N N . ASP A 1 92 ? -14.521 0.076 7.184 1.00 97.50 92 ASP A N 1
ATOM 706 C CA . ASP A 1 92 ? -13.254 0.810 7.176 1.00 97.50 92 ASP A CA 1
ATOM 707 C C . ASP A 1 92 ? -12.378 0.455 5.968 1.00 97.50 92 ASP A C 1
ATOM 709 O O . ASP A 1 92 ? -11.749 1.340 5.387 1.00 97.50 92 ASP A O 1
ATOM 713 N N . ILE A 1 93 ? -12.359 -0.815 5.540 1.00 96.25 93 ILE A N 1
ATOM 714 C CA . ILE A 1 93 ? -11.645 -1.222 4.320 1.00 96.25 93 ILE A CA 1
ATOM 715 C C . ILE A 1 93 ? -12.285 -0.583 3.085 1.00 96.25 93 ILE A C 1
ATOM 717 O O . ILE A 1 93 ? -11.552 -0.048 2.254 1.00 96.25 93 ILE A O 1
ATOM 721 N N . ALA A 1 94 ? -13.617 -0.603 2.965 1.00 94.44 94 ALA A N 1
ATOM 722 C CA . ALA A 1 94 ? -14.317 0.045 1.854 1.00 94.44 94 ALA A CA 1
ATOM 723 C C . ALA A 1 94 ? -14.019 1.553 1.818 1.00 94.44 94 ALA A C 1
ATOM 725 O O . ALA A 1 94 ? -13.608 2.083 0.786 1.00 94.44 94 ALA A O 1
ATOM 726 N N . HIS A 1 95 ? -14.118 2.223 2.972 1.00 94.19 95 HIS A N 1
ATOM 727 C CA . HIS A 1 95 ? -13.824 3.647 3.107 1.00 94.19 95 HIS A CA 1
ATOM 728 C C . HIS A 1 95 ? -12.389 3.984 2.675 1.00 94.19 95 HIS A C 1
ATOM 730 O O . HIS A 1 95 ? -12.184 4.883 1.863 1.00 94.19 95 HIS A O 1
ATOM 736 N N . LEU A 1 96 ? -11.402 3.219 3.153 1.00 94.94 96 LEU A N 1
ATOM 737 C CA . LEU A 1 96 ? -9.990 3.394 2.800 1.00 94.94 96 LEU A CA 1
ATOM 738 C C . LEU A 1 96 ? -9.734 3.238 1.287 1.00 94.94 96 LEU A C 1
ATOM 740 O O . LEU A 1 96 ? -8.869 3.910 0.720 1.00 94.94 96 LEU A O 1
ATOM 744 N N . GLN A 1 97 ? -10.458 2.331 0.630 1.00 92.56 97 GLN A N 1
ATOM 745 C CA . GLN A 1 97 ? -10.270 2.008 -0.786 1.00 92.56 97 GLN A CA 1
ATOM 746 C C . GLN A 1 97 ? -10.956 3.004 -1.726 1.00 92.56 97 GLN A C 1
ATOM 748 O O . GLN A 1 97 ? -10.412 3.319 -2.787 1.00 92.56 97 GLN A O 1
ATOM 753 N N . GLU A 1 98 ? -12.130 3.503 -1.346 1.00 89.12 98 GLU A N 1
ATOM 754 C CA . GLU A 1 98 ? -13.019 4.233 -2.254 1.00 89.12 98 GLU A CA 1
ATOM 755 C C . GLU A 1 98 ? -13.048 5.744 -1.986 1.00 89.12 98 GLU A C 1
ATOM 757 O O . GLU A 1 98 ? -13.244 6.529 -2.918 1.00 89.12 98 GLU A O 1
ATOM 762 N N . VAL A 1 99 ? -12.822 6.184 -0.743 1.00 91.75 99 VAL A N 1
ATOM 763 C CA . VAL A 1 99 ? -13.007 7.590 -0.364 1.00 91.75 99 VAL A CA 1
ATOM 764 C C . VAL A 1 99 ? -11.714 8.393 -0.488 1.00 91.75 99 VAL A C 1
ATOM 766 O O . VAL A 1 99 ? -10.619 7.960 -0.132 1.00 91.75 99 VAL A O 1
ATOM 769 N N . LYS A 1 100 ? -11.851 9.618 -1.004 1.00 95.31 100 LYS A N 1
ATOM 770 C CA . LYS A 1 100 ? -10.764 10.590 -1.137 1.00 95.31 100 LYS A CA 1
ATOM 771 C C . LYS A 1 100 ? -10.772 11.526 0.067 1.00 95.31 100 LYS A C 1
ATOM 773 O O . LYS A 1 100 ? -11.554 12.470 0.108 1.00 95.31 100 LYS A O 1
ATOM 778 N N . VAL A 1 101 ? -9.888 11.268 1.025 1.00 96.06 101 VAL A N 1
ATOM 779 C CA . VAL A 1 101 ? -9.683 12.113 2.211 1.00 96.06 101 VAL A CA 1
ATOM 780 C C . VAL A 1 101 ? -8.238 12.607 2.251 1.00 96.06 101 VAL A C 1
ATOM 782 O O . VAL A 1 101 ? -7.316 11.859 1.920 1.00 96.06 101 VAL A O 1
ATOM 785 N N . ASP A 1 102 ? -8.045 13.863 2.655 1.00 97.00 102 ASP A N 1
ATOM 786 C CA . ASP A 1 102 ? -6.736 14.388 3.046 1.00 97.00 102 ASP A CA 1
ATOM 787 C C . ASP A 1 102 ? -6.565 14.238 4.563 1.00 97.00 102 ASP A C 1
ATOM 789 O O . ASP A 1 102 ? -7.197 14.941 5.350 1.00 97.00 102 ASP A O 1
ATOM 793 N N . TYR A 1 103 ? -5.719 13.299 4.980 1.00 96.94 103 TYR A N 1
ATOM 794 C CA . TYR A 1 103 ? -5.381 13.040 6.382 1.00 96.94 103 TYR A CA 1
ATOM 795 C C . TYR A 1 103 ? -4.268 13.955 6.913 1.00 96.94 103 TYR A C 1
ATOM 797 O O . TYR A 1 103 ? -3.911 13.876 8.091 1.00 96.94 103 TYR A O 1
ATOM 805 N N . LEU A 1 104 ? -3.693 14.807 6.059 1.00 97.00 104 LEU A N 1
ATOM 806 C CA . LEU A 1 104 ? -2.682 15.800 6.416 1.00 97.00 104 LEU A CA 1
ATOM 807 C C . LEU A 1 104 ? -3.021 17.170 5.799 1.00 97.00 104 LEU A C 1
ATOM 809 O O . LEU A 1 104 ? -2.200 17.728 5.065 1.00 97.00 104 LEU A O 1
ATOM 813 N N . PRO A 1 105 ? -4.211 17.731 6.077 1.00 96.75 105 PRO A N 1
ATOM 814 C CA . PRO A 1 105 ? -4.599 19.008 5.502 1.00 96.75 105 PRO A CA 1
ATOM 815 C C . PRO A 1 105 ? -3.707 20.137 6.030 1.00 96.75 105 PRO A C 1
ATOM 817 O O . PRO A 1 105 ? -3.229 20.099 7.165 1.00 96.75 105 PRO A O 1
ATOM 820 N N . GLY A 1 106 ? -3.505 21.164 5.205 1.00 96.25 106 GLY A N 1
ATOM 821 C CA . GLY A 1 106 ? -2.790 22.382 5.599 1.00 96.25 106 GLY A CA 1
ATOM 822 C C . GLY A 1 106 ? -1.262 22.316 5.522 1.00 96.25 106 GLY A C 1
ATOM 823 O O . GLY A 1 106 ? -0.617 23.291 5.892 1.00 96.25 106 GLY A O 1
ATOM 824 N N . ILE A 1 107 ? -0.683 21.220 5.021 1.00 97.81 107 ILE A N 1
ATOM 825 C CA . ILE A 1 107 ? 0.756 21.122 4.728 1.00 97.81 107 ILE A CA 1
ATOM 826 C C . ILE A 1 107 ? 1.008 20.827 3.245 1.00 97.81 107 ILE A C 1
ATOM 828 O O . ILE A 1 107 ? 0.161 20.255 2.550 1.00 97.81 107 ILE A O 1
ATOM 832 N N . SER A 1 108 ? 2.181 21.225 2.760 1.00 97.75 108 SER A N 1
ATOM 833 C CA . SER A 1 108 ? 2.599 21.042 1.369 1.00 97.75 108 SER A CA 1
ATOM 834 C C . SER A 1 108 ? 2.799 19.567 1.002 1.00 97.75 108 SER A C 1
ATOM 836 O O . SER A 1 108 ? 2.959 18.696 1.859 1.00 97.75 108 SER A O 1
ATOM 838 N N . SER A 1 109 ? 2.833 19.274 -0.302 1.00 97.06 109 SER A N 1
ATOM 839 C CA . SER A 1 109 ? 3.126 17.926 -0.807 1.00 97.06 109 SER A CA 1
ATOM 840 C C . SER A 1 109 ? 4.459 17.382 -0.275 1.00 97.06 109 SER A C 1
ATOM 842 O O . SER A 1 109 ? 4.527 16.222 0.126 1.00 97.06 109 SER A O 1
ATOM 844 N N . ASP A 1 110 ? 5.509 18.202 -0.226 1.00 96.81 110 ASP A N 1
ATOM 845 C CA . ASP A 1 110 ? 6.824 17.760 0.252 1.00 96.81 110 ASP A CA 1
ATOM 846 C C . ASP A 1 110 ? 6.833 17.505 1.760 1.00 96.81 110 ASP A C 1
ATOM 848 O O . ASP A 1 110 ? 7.418 16.522 2.214 1.00 96.81 110 ASP A O 1
ATOM 852 N N . GLU A 1 111 ? 6.112 18.307 2.544 1.00 97.94 111 GLU A N 1
ATOM 853 C CA . GLU A 1 111 ? 5.923 18.044 3.974 1.00 97.94 111 GLU A CA 1
ATOM 854 C C . GLU A 1 111 ? 5.108 16.765 4.214 1.00 97.94 111 GLU A C 1
ATOM 856 O O . GLU A 1 111 ? 5.433 15.990 5.120 1.00 97.94 111 GLU A O 1
ATOM 861 N N . LYS A 1 112 ? 4.093 16.485 3.379 1.00 98.44 112 LYS A N 1
ATOM 862 C CA . LYS A 1 112 ? 3.375 15.198 3.395 1.00 98.44 112 LYS A CA 1
ATOM 863 C C . LYS A 1 112 ? 4.338 14.049 3.116 1.00 98.44 112 LYS A C 1
ATOM 865 O O . LYS A 1 112 ? 4.368 13.096 3.895 1.00 98.44 112 LYS A O 1
ATOM 870 N N . LYS A 1 113 ? 5.168 14.146 2.069 1.00 98.00 113 LYS A N 1
ATOM 871 C CA . LYS A 1 113 ? 6.170 13.120 1.733 1.00 98.00 113 LYS A CA 1
ATOM 872 C C . LYS A 1 113 ? 7.179 12.914 2.866 1.00 98.00 113 LYS A C 1
ATOM 874 O O . LYS A 1 113 ? 7.436 11.778 3.264 1.00 98.00 113 LYS A O 1
ATOM 879 N N . GLU A 1 114 ? 7.700 13.994 3.446 1.00 98.06 114 GLU A N 1
ATOM 880 C CA . GLU A 1 114 ? 8.623 13.949 4.583 1.00 98.06 114 GLU A CA 1
ATOM 881 C C . GLU A 1 114 ? 7.993 13.244 5.789 1.00 98.06 114 GLU A C 1
ATOM 883 O O . GLU A 1 114 ? 8.622 12.361 6.377 1.00 98.06 114 GLU A O 1
ATOM 888 N N . LYS A 1 115 ? 6.746 13.578 6.139 1.00 98.25 115 LYS A N 1
ATOM 889 C CA . LYS A 1 115 ? 6.041 12.960 7.268 1.00 98.25 115 LYS A CA 1
ATOM 890 C C . LYS A 1 115 ? 5.758 11.476 7.021 1.00 98.25 115 LYS A C 1
ATOM 892 O O . LYS A 1 115 ? 6.031 10.656 7.895 1.00 98.25 115 LYS A O 1
ATOM 897 N N . LEU A 1 116 ? 5.268 11.121 5.832 1.00 98.38 116 LEU A N 1
ATOM 898 C CA . LEU A 1 116 ? 4.987 9.733 5.450 1.00 98.38 116 LEU A CA 1
ATOM 899 C C . LEU A 1 116 ? 6.260 8.874 5.369 1.00 98.38 116 LEU A C 1
ATOM 901 O O . LEU A 1 116 ? 6.197 7.675 5.627 1.00 98.38 116 LEU A O 1
ATOM 905 N N . SER A 1 117 ? 7.424 9.472 5.088 1.00 98.00 117 SER A N 1
ATOM 906 C CA . SER A 1 117 ? 8.713 8.757 5.088 1.00 98.00 117 SER A CA 1
ATOM 907 C C . SER A 1 117 ? 9.159 8.279 6.475 1.00 98.00 117 SER A C 1
ATOM 909 O O . SER A 1 117 ? 10.065 7.460 6.582 1.00 98.00 117 SER A O 1
ATOM 911 N N . ARG A 1 118 ? 8.554 8.810 7.547 1.00 97.88 118 ARG A N 1
ATOM 912 C CA . ARG A 1 118 ? 8.946 8.565 8.946 1.00 97.88 118 ARG A CA 1
ATOM 913 C C . ARG A 1 118 ? 7.966 7.676 9.707 1.00 97.88 118 ARG A C 1
ATOM 915 O O . ARG A 1 118 ? 8.083 7.550 10.922 1.00 97.88 118 ARG A O 1
ATOM 922 N N . MET A 1 119 ? 6.990 7.092 9.020 1.00 98.44 119 MET A N 1
ATOM 923 C CA . MET A 1 119 ? 6.040 6.155 9.610 1.00 98.44 119 MET A CA 1
ATOM 924 C C . MET A 1 119 ? 5.826 4.971 8.683 1.00 98.44 119 MET A C 1
ATOM 926 O O . MET A 1 119 ? 5.920 5.104 7.463 1.00 98.44 119 MET A O 1
ATOM 930 N N . SER A 1 120 ? 5.517 3.820 9.266 1.00 98.69 120 SER A N 1
ATOM 931 C CA . SER A 1 120 ? 5.105 2.657 8.494 1.00 98.69 120 SER A CA 1
ATOM 932 C C . SER A 1 120 ? 3.697 2.849 7.929 1.00 98.69 120 SER A C 1
ATOM 934 O O . SER A 1 120 ? 2.922 3.680 8.415 1.00 98.69 120 SER A O 1
ATOM 936 N N . TYR A 1 121 ? 3.329 2.069 6.915 1.00 98.62 121 TYR A N 1
ATOM 937 C CA . TYR A 1 121 ? 1.955 2.078 6.415 1.00 98.62 121 TYR A CA 1
ATOM 938 C C . TYR A 1 121 ? 0.956 1.622 7.490 1.00 98.62 121 TYR A C 1
ATOM 940 O O . TYR A 1 121 ? -0.121 2.205 7.607 1.00 98.62 121 TYR A O 1
ATOM 948 N N . LYS A 1 122 ? 1.338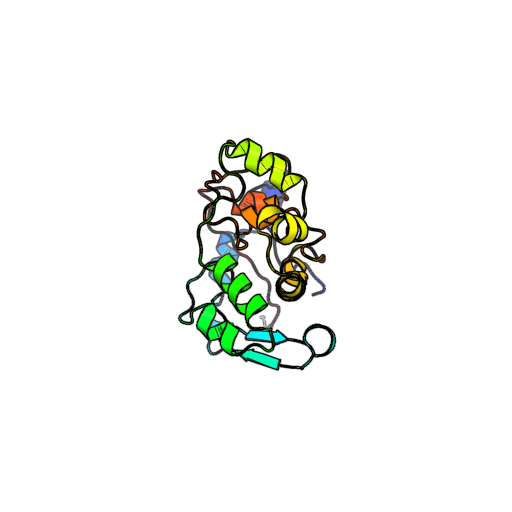 0.683 8.368 1.00 98.69 122 LYS A N 1
ATOM 949 C CA . LYS A 1 122 ? 0.554 0.343 9.570 1.00 98.69 122 LYS A CA 1
ATOM 950 C C . LYS A 1 122 ? 0.275 1.566 10.446 1.00 98.69 122 LYS A C 1
ATOM 952 O O . LYS A 1 122 ? -0.867 1.800 10.835 1.00 98.69 122 LYS A O 1
ATOM 957 N N . ASP A 1 123 ? 1.310 2.345 10.751 1.00 98.81 123 ASP A N 1
ATOM 958 C CA . ASP A 1 123 ? 1.185 3.545 11.578 1.00 98.81 123 ASP A CA 1
ATOM 959 C C . ASP A 1 123 ? 0.341 4.622 10.899 1.00 98.81 123 ASP A C 1
ATOM 961 O O . ASP A 1 123 ? -0.460 5.276 11.563 1.00 98.81 123 ASP A O 1
ATOM 965 N N . PHE A 1 124 ? 0.472 4.784 9.584 1.00 98.69 124 PHE A N 1
ATOM 966 C CA . PHE A 1 124 ? -0.396 5.656 8.801 1.00 98.69 124 PHE A CA 1
ATOM 967 C C . PHE A 1 124 ? -1.875 5.264 8.960 1.00 98.69 124 PHE A C 1
ATOM 969 O O . 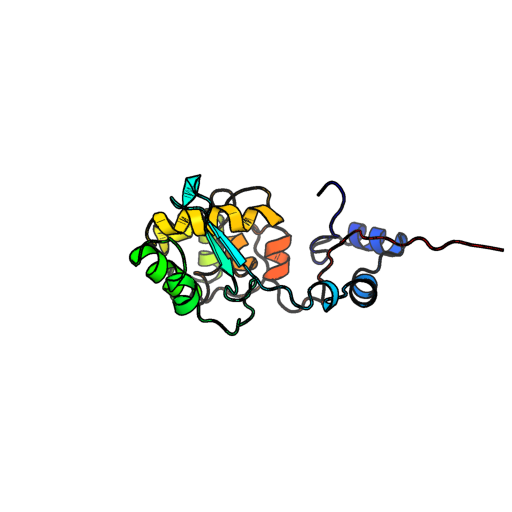PHE A 1 124 ? -2.700 6.113 9.311 1.00 98.69 124 PHE A O 1
ATOM 976 N N . LEU A 1 125 ? -2.199 3.976 8.791 1.00 98.62 125 LEU A N 1
ATOM 977 C CA . LEU A 1 125 ? -3.564 3.468 8.937 1.00 98.62 125 LEU A CA 1
ATOM 978 C C . LEU A 1 125 ? -4.117 3.677 10.355 1.00 98.62 125 LEU A C 1
ATOM 980 O O . LEU A 1 125 ? -5.241 4.150 10.516 1.00 98.62 125 LEU A O 1
ATOM 984 N N . LEU A 1 126 ? -3.334 3.371 11.390 1.00 98.62 126 LEU A N 1
ATOM 985 C CA . LEU A 1 126 ? -3.799 3.453 12.779 1.00 98.62 126 LEU A CA 1
ATOM 986 C C . LEU A 1 126 ? -3.838 4.886 13.325 1.00 98.62 126 LEU A C 1
ATOM 988 O O . LEU A 1 126 ? -4.755 5.237 14.063 1.00 98.62 126 LEU A O 1
ATOM 992 N N . LYS A 1 127 ? -2.842 5.717 13.000 1.00 98.38 127 LYS A N 1
ATOM 993 C CA . LYS A 1 127 ? -2.647 7.029 13.643 1.00 98.38 127 LYS A CA 1
ATOM 994 C C . LYS A 1 127 ? -3.259 8.178 12.847 1.00 98.38 127 LYS A C 1
ATOM 996 O O . LYS A 1 127 ? -3.780 9.112 13.455 1.00 98.38 127 LYS A O 1
ATOM 1001 N N . LEU A 1 128 ? -3.179 8.133 11.514 1.00 97.69 128 LEU A N 1
ATOM 1002 C CA . LEU A 1 128 ? -3.695 9.198 10.648 1.00 97.69 128 LEU A CA 1
ATOM 1003 C C . LEU A 1 128 ? -5.077 8.860 10.095 1.00 97.69 128 LEU A C 1
ATOM 1005 O O . LEU A 1 128 ? -5.998 9.653 10.276 1.00 97.69 128 LEU A O 1
ATOM 1009 N N . VAL A 1 129 ? -5.239 7.680 9.489 1.00 97.81 129 VAL A N 1
ATOM 1010 C CA . VAL A 1 129 ? -6.548 7.256 8.962 1.00 97.81 129 VAL A CA 1
ATOM 1011 C C . VAL A 1 129 ? -7.512 6.871 10.084 1.00 97.81 129 VAL A C 1
ATOM 1013 O O . VAL A 1 129 ? -8.711 7.105 9.962 1.00 97.81 129 VAL A O 1
ATOM 1016 N N . LYS A 1 130 ? -6.980 6.339 11.192 1.00 97.75 130 LYS A N 1
ATOM 1017 C CA . LYS A 1 130 ? -7.737 5.867 12.361 1.00 97.75 130 LYS A CA 1
ATOM 1018 C C . LYS A 1 130 ? -8.715 4.739 12.024 1.00 97.75 130 LYS A C 1
ATOM 1020 O O . LYS A 1 130 ? -9.832 4.714 12.532 1.00 97.75 130 LYS A O 1
ATOM 1025 N N . VAL A 1 131 ? -8.281 3.802 11.181 1.00 98.00 131 VAL A N 1
ATOM 1026 C CA . VAL A 1 131 ? -9.050 2.575 10.927 1.00 98.00 131 VAL A CA 1
ATOM 1027 C C . VAL A 1 131 ? -9.133 1.713 12.187 1.00 98.00 131 VAL A C 1
ATOM 1029 O O . VAL A 1 131 ? -8.249 1.747 13.048 1.00 98.00 131 VAL A O 1
ATOM 1032 N N . ASN A 1 132 ? -10.158 0.873 12.264 1.00 98.25 132 ASN A N 1
ATOM 1033 C CA . ASN A 1 132 ? -10.250 -0.196 13.241 1.00 98.25 132 ASN A CA 1
ATOM 1034 C C . ASN A 1 132 ? -8.990 -1.089 13.175 1.00 98.25 132 ASN A C 1
ATOM 1036 O O . ASN A 1 132 ? -8.606 -1.514 12.082 1.00 98.25 132 ASN A O 1
ATOM 1040 N N . PRO A 1 133 ? -8.354 -1.443 14.310 1.00 98.00 133 PRO A N 1
ATOM 1041 C CA . PRO A 1 133 ? -7.167 -2.303 14.312 1.00 98.00 133 PRO A CA 1
ATOM 1042 C C . PRO A 1 133 ? -7.347 -3.658 13.606 1.00 98.00 133 PRO A C 1
ATOM 1044 O O . PRO A 1 133 ? -6.376 -4.202 13.085 1.00 98.00 133 PRO A O 1
ATOM 1047 N N . GLY A 1 134 ? -8.577 -4.177 13.520 1.00 97.69 134 GLY A N 1
ATOM 1048 C CA . GLY A 1 134 ? -8.916 -5.385 12.762 1.00 97.69 134 GLY A CA 1
ATOM 1049 C C . GLY A 1 134 ? -8.732 -5.264 11.242 1.00 97.69 134 GLY A C 1
ATOM 1050 O O . GLY A 1 134 ? -8.758 -6.272 10.546 1.00 97.69 134 GLY A O 1
ATOM 1051 N N . VAL A 1 135 ? -8.493 -4.058 10.716 1.00 98.00 135 VAL A N 1
ATOM 1052 C CA . VAL A 1 135 ? -8.100 -3.821 9.316 1.00 98.00 135 VAL A CA 1
ATOM 1053 C C . VAL A 1 135 ? -6.642 -4.215 9.060 1.00 98.00 135 VAL A C 1
ATOM 1055 O O . VAL A 1 135 ? -6.282 -4.564 7.937 1.00 98.00 135 VAL A O 1
ATOM 1058 N N . ILE A 1 136 ? -5.786 -4.187 10.086 1.00 98.12 136 ILE A N 1
ATOM 1059 C CA . ILE A 1 136 ? -4.346 -4.412 9.917 1.00 98.12 136 ILE A CA 1
ATOM 1060 C C . ILE A 1 136 ? -4.025 -5.808 9.374 1.00 98.12 136 ILE A C 1
ATOM 1062 O O . ILE A 1 136 ? -3.289 -5.866 8.389 1.00 98.12 136 ILE A O 1
ATOM 1066 N N . PRO A 1 137 ? -4.589 -6.915 9.896 1.00 97.25 137 PRO A N 1
ATOM 1067 C CA . PRO A 1 137 ? -4.307 -8.242 9.352 1.00 97.25 137 PRO A CA 1
ATOM 1068 C C . PRO A 1 137 ? -4.653 -8.388 7.864 1.00 97.25 137 PRO A C 1
ATOM 1070 O O . PRO A 1 137 ? -3.928 -9.060 7.137 1.00 97.25 137 PRO A O 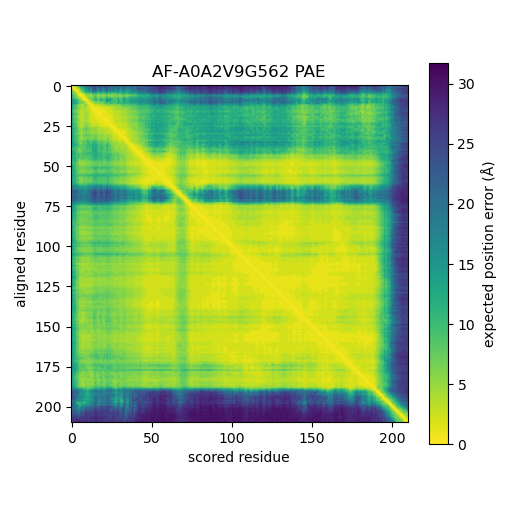1
ATOM 1073 N N . PHE A 1 138 ? -5.691 -7.693 7.380 1.00 96.00 138 PHE A N 1
ATOM 1074 C CA . PHE A 1 138 ? -6.072 -7.704 5.962 1.00 96.00 138 PHE A CA 1
ATOM 1075 C C . PHE A 1 138 ? -4.990 -7.106 5.046 1.00 96.00 138 PHE A C 1
ATOM 1077 O O . PHE A 1 138 ? -4.800 -7.569 3.923 1.00 96.00 138 PHE A O 1
ATOM 1084 N N . TYR A 1 139 ? -4.265 -6.087 5.514 1.00 96.06 139 TYR A N 1
ATOM 1085 C CA . TYR A 1 139 ? -3.190 -5.453 4.745 1.00 96.06 139 TYR A CA 1
ATOM 1086 C C . TYR A 1 139 ? -1.793 -5.943 5.116 1.00 96.06 139 TYR A C 1
ATOM 1088 O O . TYR A 1 139 ? -0.856 -5.654 4.373 1.00 96.06 139 TYR A O 1
ATOM 1096 N N . GLN A 1 140 ? -1.642 -6.682 6.220 1.00 96.19 140 GLN A N 1
ATOM 1097 C CA . GLN A 1 140 ? -0.350 -7.007 6.820 1.00 96.19 140 GLN A CA 1
ATOM 1098 C C . GLN A 1 140 ? 0.633 -7.611 5.818 1.00 96.19 140 GLN A C 1
ATOM 1100 O O . GLN A 1 140 ? 1.786 -7.193 5.762 1.00 96.19 140 GLN A O 1
ATOM 1105 N N . THR A 1 141 ? 0.158 -8.537 4.986 1.00 92.75 141 THR A N 1
ATOM 1106 C CA . THR A 1 141 ? 0.976 -9.286 4.026 1.00 92.75 141 THR A CA 1
ATOM 1107 C C . THR A 1 141 ? 1.095 -8.618 2.656 1.00 92.75 141 THR A C 1
ATOM 1109 O O . THR A 1 141 ? 1.820 -9.108 1.791 1.00 92.75 141 THR A O 1
ATOM 1112 N N . ARG A 1 142 ? 0.426 -7.478 2.428 1.00 90.75 142 ARG A N 1
ATOM 1113 C CA . ARG A 1 142 ? 0.323 -6.851 1.099 1.00 90.75 142 ARG A CA 1
ATOM 1114 C C . ARG A 1 142 ? 1.675 -6.414 0.529 1.00 90.75 142 ARG A C 1
ATOM 1116 O O . ARG A 1 142 ? 1.836 -6.353 -0.685 1.00 90.75 142 ARG A O 1
ATOM 1123 N N . THR A 1 143 ? 2.644 -6.127 1.390 1.00 92.69 143 THR A N 1
ATOM 1124 C CA . THR A 1 143 ? 4.012 -5.749 1.011 1.00 92.69 143 THR A CA 1
ATOM 1125 C C . THR A 1 143 ? 4.966 -6.936 0.892 1.00 92.69 143 THR A C 1
ATOM 1127 O O . THR A 1 143 ? 6.064 -6.759 0.370 1.00 92.69 143 THR A O 1
ATOM 1130 N N . HIS A 1 144 ? 4.572 -8.149 1.305 1.00 91.50 144 HIS A N 1
ATOM 1131 C CA . HIS A 1 144 ? 5.466 -9.315 1.334 1.00 91.50 144 HIS A CA 1
ATOM 1132 C C . HIS A 1 144 ? 6.021 -9.664 -0.046 1.00 91.50 144 HIS A C 1
ATOM 1134 O O . HIS A 1 144 ? 7.199 -9.983 -0.161 1.00 91.50 144 HIS A O 1
ATOM 1140 N N . GLY A 1 145 ? 5.191 -9.583 -1.091 1.00 84.62 145 GLY A N 1
ATOM 1141 C CA . GLY A 1 145 ? 5.599 -9.953 -2.448 1.00 84.62 145 GLY A CA 1
ATOM 1142 C C . GLY A 1 145 ? 6.730 -9.091 -3.015 1.00 84.62 145 GLY A C 1
ATOM 1143 O O . GLY A 1 145 ? 7.454 -9.560 -3.885 1.00 84.62 145 G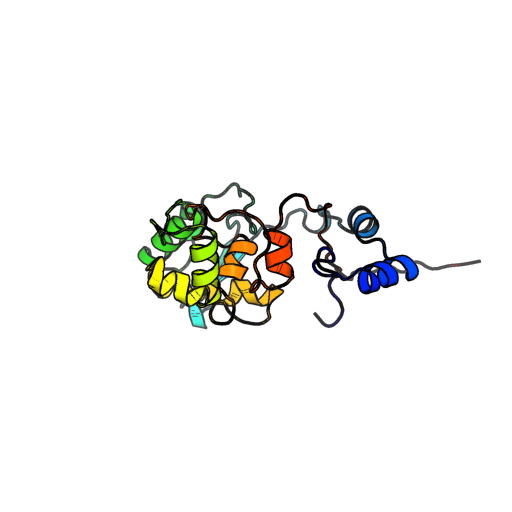LY A O 1
ATOM 1144 N N . LEU A 1 146 ? 6.885 -7.866 -2.507 1.00 86.06 146 LEU A N 1
ATOM 1145 C CA . LEU A 1 146 ? 7.893 -6.911 -2.959 1.00 86.06 146 LEU A CA 1
ATOM 1146 C C . LEU A 1 146 ? 9.040 -6.755 -1.951 1.00 86.06 146 LEU A C 1
ATOM 1148 O O . LEU A 1 146 ? 10.205 -6.830 -2.315 1.00 86.06 146 LEU A O 1
ATOM 1152 N N . PHE A 1 147 ? 8.717 -6.561 -0.674 1.00 87.62 147 PHE A N 1
ATOM 1153 C CA . PHE A 1 147 ? 9.703 -6.216 0.354 1.00 87.62 147 PHE A CA 1
ATOM 1154 C C . PHE A 1 147 ? 10.087 -7.387 1.264 1.00 87.62 147 PHE A C 1
ATOM 1156 O O . PHE A 1 147 ? 10.985 -7.247 2.088 1.00 87.62 147 PHE A O 1
ATOM 1163 N N . GLY A 1 148 ? 9.379 -8.519 1.196 1.00 91.50 148 GLY A N 1
ATOM 1164 C CA . GLY A 1 148 ? 9.566 -9.643 2.123 1.00 91.50 148 GLY A CA 1
ATOM 1165 C C . GLY A 1 148 ? 9.141 -9.363 3.572 1.00 91.50 148 GLY A C 1
ATOM 1166 O O . GLY A 1 148 ? 9.233 -10.254 4.411 1.00 91.50 148 GLY A O 1
ATOM 1167 N N . VAL A 1 149 ? 8.653 -8.155 3.872 1.00 94.69 149 VAL A N 1
ATOM 1168 C CA . VAL A 1 149 ? 8.211 -7.718 5.204 1.00 94.69 149 VAL A CA 1
ATOM 1169 C C . VAL A 1 149 ? 6.823 -7.095 5.147 1.00 94.69 149 VAL A C 1
ATOM 1171 O O . VAL A 1 149 ? 6.379 -6.628 4.092 1.00 94.69 149 VAL A O 1
ATOM 1174 N N . GLY A 1 150 ? 6.129 -7.104 6.284 1.00 96.19 150 GLY A N 1
ATOM 1175 C CA . GLY A 1 150 ? 4.781 -6.565 6.410 1.00 96.19 150 GLY A CA 1
ATOM 1176 C C . GLY A 1 150 ? 4.718 -5.039 6.388 1.00 96.19 150 GLY A C 1
ATOM 1177 O O . GLY A 1 150 ? 5.735 -4.342 6.382 1.00 96.19 150 GLY A O 1
ATOM 1178 N N . ILE A 1 151 ? 3.498 -4.506 6.385 1.00 98.06 151 ILE A N 1
ATOM 1179 C CA . ILE A 1 151 ? 3.232 -3.057 6.287 1.00 98.06 151 ILE A CA 1
ATOM 1180 C C . ILE A 1 151 ? 3.724 -2.239 7.489 1.00 98.06 151 ILE A C 1
ATOM 1182 O O . ILE A 1 151 ? 3.684 -1.010 7.470 1.00 98.06 151 ILE A O 1
ATOM 1186 N N . ASP A 1 152 ? 4.143 -2.908 8.555 1.00 98.00 152 ASP A N 1
ATOM 1187 C CA . ASP A 1 152 ? 4.822 -2.343 9.712 1.00 98.00 152 ASP A CA 1
ATOM 1188 C C . ASP A 1 152 ? 6.316 -2.088 9.464 1.00 98.00 152 ASP A C 1
ATOM 1190 O O . ASP A 1 152 ? 6.892 -1.234 10.134 1.00 98.00 152 ASP A O 1
ATOM 1194 N N . GLY A 1 153 ? 6.912 -2.760 8.474 1.00 96.75 153 GLY A N 1
ATOM 1195 C CA . GLY A 1 153 ? 8.301 -2.581 8.045 1.00 96.75 153 GLY A CA 1
ATOM 1196 C C . GLY A 1 153 ? 8.488 -1.715 6.794 1.00 96.75 153 GLY A C 1
ATOM 1197 O O . GLY A 1 153 ? 9.624 -1.451 6.413 1.00 96.75 153 GLY A O 1
ATOM 1198 N N . VAL A 1 154 ? 7.406 -1.264 6.150 1.00 97.56 154 VAL A N 1
ATOM 1199 C CA . VAL A 1 154 ? 7.458 -0.464 4.911 1.00 97.56 154 VAL A CA 1
ATOM 1200 C C . VAL A 1 154 ? 6.908 0.934 5.156 1.00 97.56 154 VAL A C 1
ATOM 1202 O O . VAL A 1 154 ? 5.853 1.092 5.775 1.00 97.56 154 VAL A O 1
ATOM 1205 N N . SER A 1 155 ? 7.614 1.957 4.664 1.00 98.25 155 SER A N 1
ATOM 1206 C CA . SER A 1 155 ? 7.214 3.350 4.859 1.00 98.25 155 SER A CA 1
ATOM 1207 C C . SER A 1 155 ? 5.863 3.650 4.196 1.00 98.25 155 SER A C 1
ATOM 1209 O O . SER A 1 155 ? 5.523 3.118 3.134 1.00 98.25 155 SER A O 1
ATOM 1211 N N . ALA A 1 156 ? 5.078 4.540 4.806 1.00 98.38 156 ALA A N 1
ATOM 1212 C CA . ALA A 1 156 ? 3.828 5.004 4.213 1.00 98.38 156 ALA A CA 1
ATOM 1213 C C . ALA A 1 156 ? 4.083 5.774 2.906 1.00 98.38 156 ALA A C 1
ATOM 1215 O O . ALA A 1 156 ? 3.251 5.738 2.003 1.00 98.38 156 ALA A O 1
ATOM 1216 N N . LEU A 1 157 ? 5.249 6.420 2.781 1.00 98.19 157 LEU A N 1
ATOM 1217 C CA . LEU A 1 157 ? 5.676 7.081 1.550 1.00 98.19 157 LEU A CA 1
ATOM 1218 C C . LEU A 1 157 ? 5.879 6.081 0.401 1.00 98.19 157 LEU A C 1
ATOM 1220 O O . LEU A 1 157 ? 5.420 6.337 -0.711 1.00 98.19 157 LEU A O 1
ATOM 1224 N N . ASP A 1 158 ? 6.522 4.941 0.657 1.00 96.44 158 ASP A N 1
ATOM 1225 C CA . ASP A 1 158 ? 6.697 3.911 -0.370 1.00 96.44 158 ASP A CA 1
ATOM 1226 C C . ASP A 1 158 ? 5.355 3.300 -0.764 1.00 96.44 158 ASP A C 1
ATOM 1228 O O . ASP A 1 158 ? 5.068 3.137 -1.947 1.00 96.44 158 ASP A O 1
ATOM 1232 N N . CYS A 1 159 ? 4.487 3.036 0.215 1.00 96.62 159 CYS A N 1
ATOM 1233 C CA . CYS A 1 159 ? 3.138 2.542 -0.052 1.00 96.62 159 CYS A CA 1
ATOM 1234 C C . CYS A 1 159 ? 2.313 3.545 -0.877 1.00 96.62 159 CYS A C 1
ATOM 1236 O O . CYS A 1 159 ? 1.577 3.128 -1.772 1.00 96.62 159 CYS A O 1
ATOM 1238 N N . TRP A 1 160 ? 2.468 4.855 -0.644 1.00 96.31 160 TRP A N 1
ATOM 1239 C CA . TRP A 1 160 ? 1.892 5.886 -1.513 1.00 96.31 160 TRP A CA 1
ATOM 1240 C C . TRP A 1 160 ? 2.417 5.775 -2.948 1.00 96.31 160 TRP A C 1
ATOM 1242 O O . TRP A 1 160 ? 1.611 5.712 -3.878 1.00 96.31 160 TRP A O 1
ATOM 1252 N N . GLY A 1 161 ? 3.740 5.686 -3.132 1.00 92.69 161 GLY A N 1
ATOM 1253 C CA . GLY A 1 161 ? 4.349 5.530 -4.457 1.00 92.69 161 GLY A CA 1
ATOM 1254 C C . GLY A 1 161 ? 3.857 4.278 -5.190 1.00 92.69 161 GLY A C 1
ATOM 1255 O O . GLY A 1 161 ? 3.594 4.321 -6.385 1.00 92.69 161 GLY A O 1
ATOM 1256 N N . LEU A 1 162 ? 3.617 3.192 -4.452 1.00 90.81 162 LEU A N 1
ATOM 1257 C CA . LEU A 1 162 ? 3.083 1.918 -4.948 1.00 90.81 162 LEU A CA 1
ATOM 1258 C C . LEU A 1 162 ? 1.546 1.874 -5.054 1.00 90.81 162 LEU A C 1
ATOM 1260 O O . LEU A 1 162 ? 0.969 0.802 -5.252 1.00 90.81 162 LEU A O 1
ATOM 1264 N N . ARG A 1 163 ? 0.865 3.021 -4.921 1.00 91.12 163 ARG A N 1
ATOM 1265 C CA . ARG A 1 163 ? -0.595 3.166 -5.081 1.00 91.12 163 ARG A CA 1
ATOM 1266 C C . ARG A 1 163 ? -1.418 2.333 -4.092 1.00 91.12 163 ARG A C 1
ATOM 1268 O O . ARG A 1 163 ? -2.483 1.808 -4.428 1.00 91.12 163 ARG A O 1
ATOM 1275 N N . PHE A 1 164 ? -0.942 2.198 -2.857 1.00 94.00 164 PHE A N 1
ATOM 1276 C CA . PHE A 1 164 ? -1.756 1.647 -1.774 1.00 94.00 164 PHE A CA 1
ATOM 1277 C C . PHE A 1 164 ? -2.930 2.596 -1.452 1.00 94.00 164 PHE A C 1
ATOM 1279 O O . PHE A 1 164 ? -2.869 3.790 -1.751 1.00 94.00 164 PHE A O 1
ATOM 1286 N N . PRO A 1 165 ? -4.025 2.088 -0.864 1.00 94.19 165 PRO A N 1
A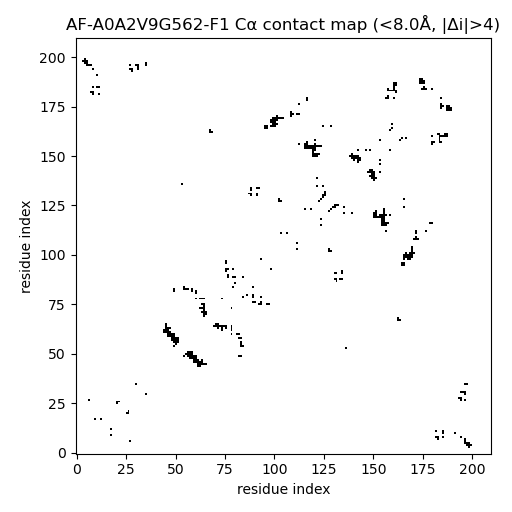TOM 1287 C CA . PRO A 1 165 ? -5.190 2.897 -0.536 1.00 94.19 165 PRO A CA 1
ATOM 1288 C C . PRO A 1 165 ? -4.941 3.767 0.705 1.00 94.19 165 PRO A C 1
ATOM 1290 O O . PRO A 1 165 ? -4.033 3.511 1.498 1.00 94.19 165 PRO A O 1
ATOM 1293 N N . GLY A 1 166 ? -5.761 4.798 0.877 1.00 94.56 166 GLY A N 1
ATOM 1294 C CA . GLY A 1 166 ? -5.649 5.821 1.916 1.00 94.56 166 GLY A CA 1
ATOM 1295 C C . GLY A 1 166 ? -4.949 7.108 1.477 1.00 94.56 166 GLY A C 1
ATOM 1296 O O . GLY A 1 166 ? -4.943 8.072 2.233 1.00 94.56 166 GLY A O 1
ATOM 1297 N N . PHE A 1 167 ? -4.391 7.174 0.265 1.00 96.06 167 PHE A N 1
ATOM 1298 C CA . PHE A 1 167 ? -3.696 8.371 -0.226 1.00 96.06 167 PHE A CA 1
ATOM 1299 C C . PHE A 1 167 ? -4.429 9.141 -1.336 1.00 96.06 167 PHE A C 1
ATOM 1301 O O . PHE A 1 167 ? -3.975 10.205 -1.754 1.00 96.06 167 PHE A O 1
ATOM 1308 N N . GLN A 1 168 ? -5.569 8.636 -1.808 1.00 92.69 168 GLN A N 1
ATOM 1309 C CA . GLN A 1 168 ? -6.288 9.102 -3.000 1.00 92.69 168 GLN A CA 1
ATOM 1310 C C . GLN A 1 168 ? -6.746 10.570 -2.896 1.00 92.69 168 GLN A C 1
ATOM 1312 O O . GLN A 1 168 ? -6.906 11.232 -3.920 1.00 92.69 168 GLN A O 1
ATOM 1317 N N . GLY A 1 169 ? -6.973 11.074 -1.678 1.00 94.56 169 GLY A N 1
ATOM 1318 C CA . GLY A 1 169 ? -7.358 12.464 -1.406 1.00 94.56 169 GLY A CA 1
ATOM 1319 C C . GLY A 1 169 ? -6.229 13.350 -0.878 1.00 94.56 169 GLY A C 1
ATOM 1320 O O . GLY A 1 169 ? -6.457 14.526 -0.630 1.00 94.56 169 GLY A O 1
ATOM 1321 N N . MET A 1 170 ? -5.011 12.823 -0.720 1.00 95.50 170 MET A N 1
ATOM 1322 C CA . MET A 1 170 ? -3.914 13.530 -0.048 1.00 95.50 170 MET A CA 1
ATOM 1323 C C . MET A 1 170 ? -3.261 14.621 -0.905 1.00 95.50 170 MET A C 1
ATOM 1325 O O . MET A 1 170 ? -2.440 15.374 -0.388 1.00 95.50 170 MET A O 1
ATOM 1329 N N . GLY A 1 171 ? -3.559 14.699 -2.208 1.00 94.50 171 GLY A N 1
ATOM 1330 C CA . GLY A 1 171 ? -3.010 15.733 -3.097 1.00 94.50 171 GLY A CA 1
ATOM 1331 C C . GLY A 1 171 ? -1.476 15.764 -3.149 1.00 94.50 171 GLY A C 1
ATOM 1332 O O . GLY A 1 171 ? -0.885 16.837 -3.243 1.00 94.50 171 GLY A O 1
ATOM 1333 N N . ILE A 1 172 ? -0.822 14.606 -3.021 1.00 95.94 172 ILE A N 1
ATOM 1334 C CA . ILE A 1 172 ? 0.641 14.501 -3.059 1.00 95.94 172 ILE A CA 1
ATOM 1335 C C . ILE A 1 172 ? 1.084 14.526 -4.524 1.00 95.94 172 ILE A C 1
ATOM 1337 O O . ILE A 1 172 ? 0.631 13.707 -5.324 1.00 95.94 172 ILE A O 1
ATOM 1341 N N . ALA A 1 173 ? 1.971 15.459 -4.868 1.00 94.88 173 ALA A N 1
ATOM 1342 C CA . ALA A 1 173 ? 2.494 15.602 -6.218 1.00 94.88 173 ALA A CA 1
ATOM 1343 C C . ALA A 1 173 ? 3.312 14.358 -6.617 1.00 94.88 173 ALA A C 1
ATOM 1345 O O . ALA A 1 173 ? 4.153 13.909 -5.824 1.00 94.88 173 ALA A O 1
ATOM 1346 N N . PRO A 1 174 ? 3.110 13.806 -7.828 1.00 91.50 174 PRO A N 1
ATOM 1347 C CA . PRO A 1 174 ? 3.916 12.696 -8.322 1.00 91.50 174 PRO A CA 1
ATOM 1348 C C . PRO A 1 174 ? 5.387 13.119 -8.451 1.00 91.50 174 PRO A C 1
ATOM 1350 O O . PRO A 1 174 ? 5.711 14.304 -8.515 1.00 91.50 174 PRO A O 1
ATOM 1353 N N . GLY A 1 175 ? 6.285 12.145 -8.448 1.00 87.75 175 GLY A N 1
ATOM 1354 C CA . GLY A 1 175 ? 7.721 12.349 -8.598 1.00 87.75 175 GLY A CA 1
ATOM 1355 C C . GLY A 1 175 ? 8.550 11.843 -7.416 1.00 87.75 175 GLY A C 1
ATOM 1356 O O . GLY A 1 175 ? 8.016 11.613 -6.319 1.00 87.75 175 GLY A O 1
ATOM 1357 N N . PRO A 1 176 ? 9.866 11.691 -7.642 1.00 87.44 176 PRO A N 1
ATOM 1358 C CA . PRO A 1 176 ? 10.789 11.088 -6.694 1.00 87.44 176 PRO A CA 1
ATOM 1359 C C . PRO A 1 176 ? 10.927 11.913 -5.411 1.00 87.44 176 PRO A C 1
ATOM 1361 O O . PRO A 1 176 ? 10.724 13.128 -5.392 1.00 87.44 176 PRO A O 1
ATOM 1364 N N . TYR A 1 177 ? 11.316 11.248 -4.325 1.00 92.31 177 TYR A N 1
ATOM 1365 C CA . TYR A 1 177 ? 11.661 11.891 -3.059 1.00 92.31 177 TYR A CA 1
ATOM 1366 C C . TYR A 1 177 ? 12.816 11.145 -2.387 1.00 92.31 177 TYR A C 1
ATOM 1368 O O . TYR A 1 177 ? 12.886 9.920 -2.450 1.00 92.31 177 TYR A O 1
ATOM 1376 N N . ARG A 1 178 ? 13.708 11.874 -1.703 1.00 87.75 178 ARG A N 1
ATOM 1377 C CA . ARG A 1 178 ? 15.007 11.401 -1.161 1.00 87.75 178 ARG A CA 1
ATOM 1378 C C . ARG A 1 178 ? 14.968 10.224 -0.163 1.00 87.75 178 ARG A C 1
ATOM 1380 O O . ARG A 1 178 ? 16.008 9.828 0.344 1.00 87.75 178 ARG A O 1
ATOM 1387 N N . ARG A 1 179 ? 13.785 9.712 0.180 1.00 91.06 179 ARG A N 1
ATOM 1388 C CA . ARG A 1 179 ? 13.561 8.601 1.126 1.00 91.06 179 ARG A CA 1
ATOM 1389 C C . ARG A 1 179 ? 12.635 7.518 0.588 1.00 91.06 179 ARG A C 1
ATOM 1391 O O . ARG A 1 179 ? 12.142 6.704 1.356 1.00 91.06 179 ARG A O 1
ATOM 1398 N N . MET A 1 180 ? 12.369 7.550 -0.709 1.00 92.31 180 MET A N 1
ATOM 1399 C CA . MET A 1 180 ? 11.647 6.476 -1.367 1.00 92.31 180 MET A CA 1
ATOM 1400 C C . MET A 1 180 ? 12.611 5.343 -1.693 1.00 92.31 180 MET A C 1
ATOM 1402 O O . MET A 1 180 ? 13.729 5.594 -2.149 1.00 92.31 180 MET A O 1
ATOM 1406 N N . GLY A 1 181 ? 12.156 4.107 -1.521 1.00 88.50 181 GLY A N 1
ATOM 1407 C CA . GLY A 1 181 ? 12.781 2.955 -2.157 1.00 88.50 181 GLY A CA 1
ATOM 1408 C C . GLY A 1 181 ? 12.709 3.081 -3.680 1.00 88.50 181 GLY A C 1
ATOM 1409 O O . GLY A 1 181 ? 11.791 3.702 -4.221 1.00 88.50 181 GLY A O 1
ATOM 1410 N N . PHE A 1 182 ? 13.669 2.482 -4.388 1.00 85.38 182 PHE A N 1
ATOM 1411 C CA . PHE A 1 182 ? 13.791 2.623 -5.844 1.00 85.38 182 PHE A CA 1
ATOM 1412 C C . PHE A 1 182 ? 12.525 2.217 -6.607 1.00 85.38 182 PHE A C 1
ATOM 1414 O O . PHE A 1 182 ? 12.136 2.912 -7.543 1.00 85.38 182 PHE A O 1
ATOM 1421 N N . THR A 1 183 ? 11.836 1.160 -6.172 1.00 84.94 183 THR A N 1
ATOM 1422 C CA . THR A 1 183 ? 10.579 0.710 -6.788 1.00 84.94 183 THR A CA 1
ATOM 1423 C C . THR A 1 183 ? 9.471 1.747 -6.639 1.00 84.94 183 THR A C 1
ATOM 1425 O O . THR A 1 183 ? 8.864 2.159 -7.625 1.00 84.94 183 THR A O 1
ATOM 1428 N N . ALA A 1 184 ? 9.237 2.233 -5.416 1.00 89.75 184 ALA A N 1
ATOM 1429 C CA . ALA A 1 184 ? 8.214 3.243 -5.155 1.00 89.75 184 ALA A CA 1
ATOM 1430 C C . ALA A 1 184 ? 8.542 4.578 -5.838 1.00 89.75 184 ALA A C 1
ATOM 1432 O O . ALA A 1 184 ? 7.651 5.240 -6.366 1.00 89.75 184 ALA A O 1
ATOM 1433 N N . MET A 1 185 ? 9.822 4.963 -5.851 1.00 88.12 185 MET A N 1
ATOM 1434 C CA . MET A 1 185 ? 10.320 6.142 -6.558 1.00 88.12 185 MET A CA 1
ATOM 1435 C C . MET A 1 185 ? 10.045 6.041 -8.054 1.00 88.12 185 MET A C 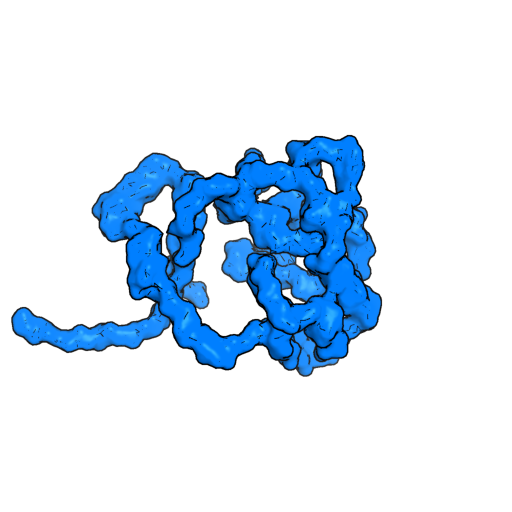1
ATOM 1437 O O . MET A 1 185 ? 9.555 6.999 -8.651 1.00 88.12 185 MET A O 1
ATOM 1441 N N . GLY A 1 186 ? 10.321 4.869 -8.631 1.00 8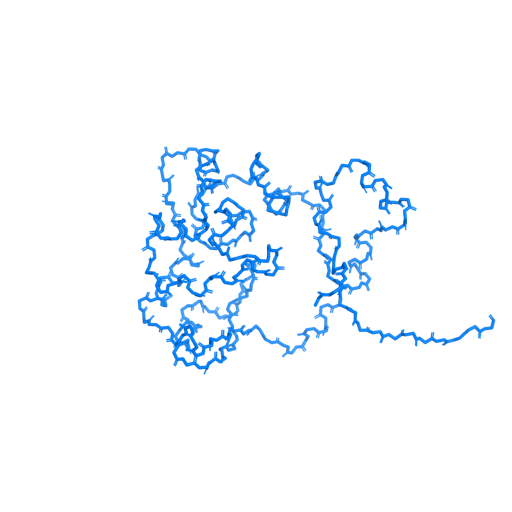2.94 186 GLY A N 1
ATOM 1442 C CA . GLY A 1 186 ? 9.916 4.517 -9.977 1.00 82.94 186 GLY A CA 1
ATOM 1443 C C . GLY A 1 186 ? 8.427 4.782 -10.143 1.00 82.94 186 GLY A C 1
ATOM 1444 O O . GLY A 1 186 ? 8.067 5.706 -10.855 1.00 82.94 186 GLY A O 1
ATOM 1445 N N . GLU A 1 187 ? 7.559 4.010 -9.480 1.00 83.62 187 GLU A N 1
ATOM 1446 C CA . GLU A 1 187 ? 6.085 4.103 -9.590 1.00 83.62 187 GLU A CA 1
ATOM 1447 C C . GLU A 1 187 ? 5.489 5.504 -9.405 1.00 83.62 187 GLU A C 1
ATOM 1449 O O . GLU A 1 187 ? 4.508 5.838 -10.074 1.00 83.62 187 GLU A O 1
ATOM 1454 N N . ALA A 1 188 ? 6.094 6.345 -8.566 1.00 86.69 188 ALA A N 1
ATOM 1455 C CA . ALA A 1 188 ? 5.649 7.718 -8.373 1.00 86.69 188 ALA A CA 1
ATOM 1456 C C . ALA A 1 188 ? 6.090 8.688 -9.481 1.00 86.69 188 ALA A C 1
ATOM 1458 O O . ALA A 1 188 ? 5.505 9.764 -9.585 1.00 86.69 188 ALA A O 1
ATOM 1459 N N . THR A 1 189 ? 7.112 8.364 -10.277 1.00 83.06 189 THR A N 1
ATOM 1460 C CA . THR A 1 189 ? 7.635 9.250 -11.329 1.00 83.06 189 THR A CA 1
ATOM 1461 C C . THR A 1 189 ? 6.737 9.178 -12.576 1.00 83.06 189 THR A C 1
ATOM 1463 O O . THR A 1 189 ? 6.545 8.085 -13.114 1.00 83.06 189 THR A O 1
ATOM 1466 N N . PRO A 1 190 ? 6.162 10.307 -13.040 1.00 69.25 190 PRO A N 1
ATOM 1467 C CA . PRO A 1 190 ? 5.398 10.350 -14.287 1.00 69.25 190 PRO A CA 1
ATOM 1468 C C . PRO A 1 190 ? 6.326 10.179 -15.506 1.00 69.25 190 PRO A C 1
ATOM 1470 O O . PRO A 1 190 ? 7.519 10.438 -15.401 1.00 69.25 190 PRO A O 1
ATOM 1473 N N . GLU A 1 191 ? 5.777 9.758 -16.653 1.00 60.81 191 GLU A N 1
ATOM 1474 C CA . GLU A 1 191 ? 6.513 9.606 -17.931 1.00 60.81 191 GLU A CA 1
ATOM 1475 C C . GLU A 1 191 ? 7.607 8.525 -17.935 1.00 60.81 191 GLU A C 1
ATOM 1477 O O . GLU A 1 191 ? 8.706 8.701 -18.458 1.00 60.81 191 GLU A O 1
ATOM 1482 N N . LYS A 1 192 ? 7.294 7.354 -17.380 1.00 56.22 192 LYS A N 1
ATOM 1483 C CA . LYS A 1 192 ? 8.113 6.164 -17.617 1.00 56.22 192 LYS A CA 1
ATOM 1484 C C . LYS A 1 192 ? 7.938 5.676 -19.052 1.00 56.22 192 LYS A C 1
ATOM 1486 O O . LYS A 1 192 ? 6.807 5.611 -19.537 1.00 56.22 192 LYS A O 1
ATOM 1491 N N . GLU A 1 193 ? 9.016 5.199 -19.670 1.00 50.25 193 GLU A N 1
ATOM 1492 C CA . GLU A 1 193 ? 8.848 4.188 -20.714 1.00 50.25 193 GLU A CA 1
ATOM 1493 C C . GLU A 1 193 ? 8.161 2.946 -20.104 1.00 50.25 193 GLU A C 1
ATOM 1495 O O . GLU A 1 193 ? 8.438 2.625 -18.940 1.00 50.25 193 GLU A O 1
ATOM 1500 N N . PRO A 1 194 ? 7.234 2.279 -20.822 1.00 48.03 194 PRO A N 1
ATOM 1501 C CA . PRO A 1 194 ? 6.536 1.102 -20.311 1.00 48.03 194 PRO A CA 1
ATOM 1502 C C . PRO A 1 194 ? 7.546 0.065 -19.819 1.00 48.03 194 PRO A C 1
ATOM 1504 O O . PRO A 1 194 ? 8.504 -0.250 -20.526 1.00 48.03 194 PRO A O 1
ATOM 1507 N N . TYR A 1 195 ? 7.370 -0.411 -18.586 1.00 54.62 195 TYR A N 1
ATOM 1508 C CA . TYR A 1 195 ? 8.243 -1.438 -18.043 1.00 54.62 195 TYR A CA 1
ATOM 1509 C C . TYR A 1 195 ? 7.574 -2.252 -16.936 1.00 54.62 195 TYR A C 1
ATOM 1511 O O . TYR A 1 195 ? 7.506 -1.808 -15.786 1.00 54.62 195 TYR A O 1
ATOM 1519 N N . HIS A 1 196 ? 7.157 -3.475 -17.260 1.00 49.50 196 HIS A N 1
ATOM 1520 C CA . HIS A 1 196 ? 6.812 -4.496 -16.272 1.00 49.50 196 HIS A CA 1
ATOM 1521 C C . HIS A 1 196 ? 7.321 -5.861 -16.744 1.00 49.50 196 HIS A C 1
ATOM 1523 O O . HIS A 1 196 ? 6.855 -6.397 -17.740 1.00 49.50 196 HIS A O 1
ATOM 1529 N N . PHE A 1 197 ? 8.280 -6.448 -16.022 1.00 42.91 197 PHE A N 1
ATOM 1530 C CA . PHE A 1 197 ? 8.817 -7.767 -16.351 1.00 42.91 197 PHE A CA 1
ATOM 1531 C C . PHE A 1 197 ? 8.571 -8.767 -15.203 1.00 42.91 197 PHE A C 1
ATOM 1533 O O . PHE A 1 197 ? 8.965 -8.500 -14.067 1.00 42.91 197 PHE A O 1
ATOM 1540 N N . HIS A 1 198 ? 7.986 -9.935 -15.507 1.00 44.06 198 HIS A N 1
ATOM 1541 C CA . HIS A 1 198 ? 7.850 -11.095 -14.610 1.00 44.06 198 HIS A CA 1
ATOM 1542 C C . HIS A 1 198 ? 8.324 -12.380 -15.330 1.00 44.06 198 HIS A C 1
ATOM 1544 O O . HIS A 1 198 ? 7.789 -12.739 -16.375 1.00 44.06 198 HIS A O 1
ATOM 1550 N N . PHE A 1 199 ? 9.340 -13.080 -14.802 1.00 34.62 199 PHE A N 1
ATOM 1551 C CA . PHE A 1 199 ? 9.816 -14.372 -15.324 1.00 34.62 199 PHE A CA 1
ATOM 1552 C C . PHE A 1 199 ? 8.994 -15.499 -14.692 1.00 34.62 199 PHE A C 1
ATOM 1554 O O . PHE A 1 199 ? 9.337 -15.985 -13.612 1.00 34.62 199 PHE A O 1
ATOM 1561 N N . ASP A 1 200 ? 7.989 -15.997 -15.407 1.00 33.94 200 ASP A N 1
ATOM 1562 C CA . ASP A 1 200 ? 7.390 -17.293 -15.093 1.00 33.94 200 ASP A CA 1
ATOM 1563 C C . ASP A 1 200 ? 8.109 -18.381 -15.897 1.00 33.94 200 ASP A C 1
ATOM 1565 O O . ASP A 1 200 ? 8.010 -18.477 -17.122 1.00 33.94 200 ASP A O 1
ATOM 1569 N N . ARG A 1 201 ? 8.893 -19.224 -15.218 1.00 36.97 201 ARG A N 1
ATOM 1570 C CA . ARG A 1 201 ? 9.570 -20.346 -15.875 1.00 36.97 201 ARG A CA 1
ATOM 1571 C C . ARG A 1 201 ? 8.596 -21.519 -16.032 1.00 36.97 201 ARG A C 1
ATOM 1573 O O . ARG A 1 201 ? 8.438 -22.308 -15.107 1.00 36.97 201 ARG A O 1
ATOM 1580 N N . ALA A 1 202 ? 8.042 -21.701 -17.228 1.00 33.88 202 ALA A N 1
ATOM 1581 C CA . ALA A 1 202 ? 7.498 -22.983 -17.689 1.00 33.88 202 ALA A CA 1
ATOM 1582 C C . ALA A 1 202 ? 7.979 -23.244 -19.125 1.00 33.88 202 ALA A C 1
ATOM 1584 O O . ALA A 1 202 ? 7.719 -22.472 -20.041 1.00 33.88 202 ALA A O 1
ATOM 1585 N N . GLY A 1 203 ? 8.799 -24.282 -19.300 1.00 33.03 203 GLY A N 1
ATOM 1586 C CA . GLY A 1 203 ? 9.589 -24.485 -20.512 1.00 33.03 203 GLY A CA 1
ATOM 1587 C C . GLY A 1 203 ? 8.856 -25.140 -21.684 1.00 33.03 203 GLY A C 1
ATOM 1588 O O . GLY A 1 203 ? 7.904 -25.887 -21.511 1.00 33.03 203 GLY A O 1
ATOM 1589 N N . SER A 1 204 ? 9.442 -25.004 -22.874 1.00 29.44 204 SER A N 1
ATOM 1590 C CA . SER A 1 204 ? 9.784 -26.181 -23.676 1.00 29.44 204 SER A CA 1
ATOM 1591 C C . SER A 1 204 ? 11.067 -25.892 -24.461 1.00 29.44 204 SER A C 1
ATOM 1593 O O . SER A 1 204 ? 11.119 -24.996 -25.300 1.00 29.44 204 SER A O 1
ATOM 1595 N N . ARG A 1 205 ? 12.136 -26.639 -24.161 1.00 35.66 205 ARG A N 1
ATOM 1596 C CA . ARG A 1 205 ? 13.163 -26.910 -25.167 1.00 35.66 205 ARG A CA 1
ATOM 1597 C C . ARG A 1 205 ? 12.517 -27.885 -26.144 1.00 35.66 205 ARG A C 1
ATOM 1599 O O . ARG A 1 205 ? 12.177 -28.994 -25.739 1.00 35.66 205 ARG A O 1
ATOM 1606 N N . LYS A 1 206 ? 12.394 -27.510 -27.412 1.00 31.59 206 LYS A N 1
ATOM 1607 C CA . LYS A 1 206 ? 12.429 -28.494 -28.492 1.00 31.59 206 LYS A CA 1
ATOM 1608 C C . LYS A 1 206 ? 13.796 -28.382 -29.153 1.00 31.59 206 LYS A C 1
ATOM 1610 O O . LYS A 1 206 ? 14.152 -27.319 -29.650 1.00 31.59 206 LYS A O 1
ATOM 1615 N N . GLY A 1 207 ? 14.565 -29.472 -29.081 1.00 31.92 207 GLY A N 1
ATOM 1616 C CA . GLY A 1 207 ? 15.640 -29.738 -30.037 1.00 31.92 207 GLY A CA 1
ATOM 1617 C C . GLY A 1 207 ? 15.060 -29.833 -31.457 1.00 31.92 207 GLY A C 1
ATOM 1618 O O . GLY A 1 207 ? 13.847 -29.827 -31.635 1.00 31.92 207 GLY A O 1
ATOM 1619 N N . ALA A 1 208 ? 15.839 -29.923 -32.517 1.00 30.81 208 ALA A N 1
ATOM 1620 C CA . ALA A 1 208 ? 17.228 -30.299 -32.630 1.00 30.81 208 ALA A CA 1
ATOM 1621 C C . ALA A 1 208 ? 17.813 -29.639 -33.889 1.00 30.81 208 ALA A C 1
ATOM 1623 O O . ALA A 1 208 ? 17.079 -29.242 -34.794 1.00 30.81 208 ALA A O 1
ATOM 1624 N N . HIS A 1 209 ? 19.138 -29.556 -33.890 1.00 29.48 209 HIS A N 1
ATOM 1625 C CA . HIS A 1 209 ? 20.009 -29.311 -35.035 1.00 29.48 209 HIS A CA 1
ATOM 1626 C C . HIS A 1 209 ? 19.712 -30.245 -36.223 1.00 29.48 209 HIS A C 1
ATOM 1628 O O . HIS A 1 209 ? 19.094 -31.302 -36.056 1.00 29.48 209 HIS A O 1
ATOM 1634 N N . PRO A 1 210 ? 20.169 -29.863 -37.420 1.00 37.91 210 PRO A N 1
ATOM 1635 C CA . PRO A 1 210 ? 21.449 -30.411 -37.881 1.00 37.91 210 PRO A CA 1
ATOM 1636 C C . PRO A 1 210 ? 22.624 -29.434 -37.768 1.00 37.91 210 PRO A C 1
ATOM 1638 O O . PRO A 1 210 ? 22.395 -28.206 -37.656 1.00 37.91 210 PRO A O 1
#

Sequence (210 aa):
NGGTVSIESPFPYSAEARGLLTELGIEPAKFEEKYDDSKVYKGLKSAYFFDKETFGTDRLVIGGPAPFGKQGTVSWSDFLAKTPLSETVQKDIAHLQEVKVDYLPGISSDEKKEKLSRMSYKDFLLKLVKVNPGVIPFYQTRTHGLFGVGIDGVSALDCWGLRFPGFQGMGIAPGPYRRMGFTAMGEATPEKEPYHFHFDRAGSRKGAHP

Solvent-accessible surface area (backbone atoms only — not comparable to full-atom values): 12674 Å² total; per-residue (Å²): 139,90,69,87,46,50,78,71,63,68,81,82,50,51,74,67,61,49,47,52,35,53,75,72,69,52,52,68,61,64,47,31,78,75,63,65,60,71,68,82,55,66,90,67,71,52,63,48,76,37,49,38,92,84,52,74,43,75,45,78,42,73,53,44,49,41,75,86,80,45,86,40,101,39,52,57,61,70,43,42,74,70,47,83,63,55,71,69,34,38,51,44,52,33,46,38,66,71,50,67,45,52,74,64,73,96,58,53,45,67,56,49,47,58,55,28,52,73,34,23,34,45,49,40,39,51,72,57,70,56,46,58,76,76,43,47,72,79,48,30,61,72,35,33,90,82,69,73,38,37,28,71,77,34,38,28,36,31,39,48,26,61,60,46,72,60,48,80,32,49,74,61,70,74,42,69,55,103,76,45,50,69,58,22,26,48,62,23,34,77,89,68,76,83,83,76,60,74,62,79,92,77,87,78,90,75,83,77,80,133

Secondary structure (DSSP, 8-state):
--S-------TT--HHHHHHHHHTT--HHHHHHHH--GGGGTT---EEEE-HHHHSS-EEEE-PPPGGG---SS-HHHHHTTSSS-HHHHHHHHHHHH----SSTTS-HHHHHHHHTTSBHHHIIIIII---GGGHHHHHTTTHHHHSS-TTSSBHHHHHHTT-TT-TTS-PPPS--TTS-HHHHHHHSSSPPP----------------

pLDDT: mean 82.46, std 19.45, range [25.38, 98.81]